Protein AF-A0AAZ3SHN3-F1 (afdb_monomer)

pLDDT: mean 92.46, std 7.85, range [56.31, 98.62]

Solvent-accessible surface area (backbone atoms only — not comparable to full-atom values): 14688 Å² total; per-residue (Å²): 116,70,65,64,53,53,53,51,52,53,50,51,51,52,51,55,51,51,53,52,51,52,53,49,50,58,51,50,53,51,50,51,52,52,52,51,51,52,50,51,56,51,50,55,51,50,56,49,52,53,51,52,50,54,54,50,52,52,52,49,59,50,48,57,73,76,41,62,52,43,85,72,51,75,62,87,46,35,40,36,34,25,27,78,90,60,32,33,35,42,39,42,30,39,52,80,70,96,61,89,83,55,94,84,61,80,42,48,34,70,40,67,48,76,46,82,52,73,61,76,87,82,45,54,45,44,58,49,27,32,51,45,28,48,50,52,49,55,68,70,52,89,53,57,29,76,80,38,44,33,58,85,35,47,70,56,52,53,48,59,53,32,55,50,51,51,39,37,49,52,52,27,50,50,50,51,49,42,62,74,49,18,50,85,76,48,33,33,72,47,67,50,46,56,67,46,29,44,37,42,31,39,48,25,81,86,49,50,28,27,36,36,42,28,33,46,60,58,60,53,45,45,66,48,80,72,45,79,74,45,67,47,69,78,40,65,84,75,51,62,65,60,52,50,53,49,50,69,70,51,75,62,32,93,62,36,69,62,51,38,51,49,51,48,24,66,73,67,39,99

Foldseek 3Di:
DVVVVVVVVVVVVVVVVVVVVVVVVVVVVVVVVVVVVVVVVVVVVVVVVVVVVVVVVVVLVVVVVVAQKDWDDDDQFWTWIAGPVNQKIKIWGWDHDPDDDDPPDKTFTPDIDMDGRDDPVPDDQLVQLLVLQLVQVVVVDPCVCVVVTIPVCVVVVRVVSRVLSVQSVLSSVLQVCCQVCVCPPQQWPHWGHDRQKIKTWGDAPVLQWTKIWIWGDHSPPLQDQIDTPDIGTDTDDDDPVVLVVLSVPQHRDRCSVVSSSNSCSVPRHD

Nearest PDB structures (foldseek):
  4nf9-assembly2_B  TM=9.215E-01  e=7.043E-21  Homo sapiens
  8ppr-assembly1_K  TM=8.200E-01  e=1.944E-21  Homo sapiens
  8q5h-assembly1_K  TM=8.763E-01  e=7.819E-20  Homo sapiens
  4nfa-assembly1_A  TM=7.940E-01  e=1.508E-17  Homo sapiens
  7ywx-assembly1_P  TM=4.511E-01  e=5.505E-03  Homo sapiens

Organism: Oncorhynchus tshawytscha (NCBI:txid74940)

Structure (mmCIF, N/CA/C/O backbone):
data_AF-A0AAZ3SHN3-F1
#
_entry.id   AF-A0AAZ3SHN3-F1
#
loop_
_atom_site.group_PDB
_atom_site.id
_atom_site.type_symbol
_atom_site.label_atom_id
_atom_site.label_alt_id
_atom_site.label_comp_id
_atom_site.label_asym_id
_atom_site.label_entity_id
_atom_site.label_seq_id
_atom_site.pdbx_PDB_ins_code
_atom_site.Cartn_x
_atom_site.Cartn_y
_atom_site.Cartn_z
_atom_site.occupancy
_atom_site.B_iso_or_equiv
_atom_site.auth_seq_id
_atom_site.auth_comp_id
_atom_site.auth_asym_id
_atom_site.auth_atom_id
_atom_site.pdbx_PDB_model_num
ATOM 1 N N . MET A 1 1 ? 39.096 -39.100 -92.822 1.00 56.44 1 MET A N 1
ATOM 2 C CA . MET A 1 1 ? 39.852 -38.047 -92.104 1.00 56.44 1 MET A CA 1
ATOM 3 C C . MET A 1 1 ? 38.934 -36.979 -91.497 1.00 56.44 1 MET A C 1
ATOM 5 O O . MET A 1 1 ? 39.195 -36.570 -90.380 1.00 56.44 1 MET A O 1
ATOM 9 N N . VAL A 1 2 ? 37.833 -36.589 -92.159 1.00 56.91 2 VAL A N 1
ATOM 10 C CA . VAL A 1 2 ? 36.893 -35.552 -91.670 1.00 56.91 2 VAL A CA 1
ATOM 11 C C . VAL A 1 2 ? 36.073 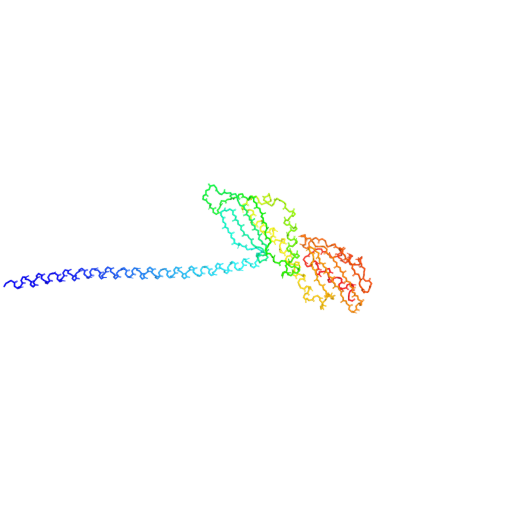-35.969 -90.428 1.00 56.91 2 VAL A C 1
ATOM 13 O O . VAL A 1 2 ? 35.942 -35.163 -89.516 1.00 56.91 2 VAL A O 1
ATOM 16 N N . CYS A 1 3 ? 35.604 -37.225 -90.322 1.00 56.50 3 CYS A N 1
ATOM 17 C CA . CYS A 1 3 ? 34.899 -37.712 -89.115 1.00 56.50 3 CYS A CA 1
ATOM 18 C C . CYS A 1 3 ? 35.758 -37.643 -87.844 1.00 56.50 3 CYS A C 1
ATOM 20 O O . CYS A 1 3 ? 35.315 -37.108 -86.840 1.00 56.50 3 CYS A O 1
ATOM 22 N N . LEU A 1 4 ? 37.015 -38.093 -87.913 1.00 56.31 4 LEU A N 1
ATOM 23 C CA . LEU A 1 4 ? 37.914 -38.147 -86.751 1.00 56.31 4 LEU A CA 1
ATOM 24 C C . LEU A 1 4 ? 38.209 -36.760 -86.153 1.00 56.31 4 LEU A C 1
ATOM 26 O O . LEU A 1 4 ? 38.365 -36.631 -84.943 1.00 56.31 4 LEU A O 1
ATOM 30 N N . VAL A 1 5 ? 38.265 -35.718 -86.989 1.00 65.75 5 VAL A N 1
ATOM 31 C CA . VAL A 1 5 ? 38.478 -34.332 -86.539 1.00 65.75 5 VAL A CA 1
ATOM 32 C C . VAL A 1 5 ? 37.221 -33.776 -85.864 1.00 65.75 5 VAL A C 1
ATOM 34 O O . VAL A 1 5 ? 37.324 -33.084 -84.853 1.00 65.75 5 VAL A O 1
ATOM 37 N N . PHE A 1 6 ? 36.037 -34.104 -86.388 1.00 70.44 6 PHE A N 1
ATOM 38 C CA . PHE A 1 6 ? 34.762 -33.706 -85.793 1.00 70.44 6 PHE A CA 1
ATOM 39 C C . PHE A 1 6 ? 34.529 -34.400 -84.443 1.00 70.44 6 PHE A C 1
ATOM 41 O O . PHE A 1 6 ? 34.186 -33.738 -83.465 1.00 70.44 6 PHE A O 1
ATOM 48 N N . ASP A 1 7 ? 34.822 -35.698 -84.357 1.00 71.44 7 ASP A N 1
ATOM 49 C CA . ASP A 1 7 ? 34.728 -36.478 -83.119 1.00 71.44 7 ASP A CA 1
ATOM 50 C C . ASP A 1 7 ? 35.698 -35.961 -82.045 1.00 71.44 7 ASP A C 1
ATOM 52 O O . ASP A 1 7 ? 35.331 -35.839 -80.878 1.00 71.44 7 ASP A O 1
ATOM 56 N N . MET A 1 8 ? 36.917 -35.568 -82.431 1.00 73.38 8 MET A N 1
ATOM 57 C CA . MET A 1 8 ? 37.907 -34.983 -81.520 1.00 73.38 8 MET A CA 1
ATOM 58 C C . MET A 1 8 ? 37.502 -33.583 -81.018 1.00 73.38 8 MET A C 1
ATOM 60 O O . MET A 1 8 ? 37.710 -33.260 -79.847 1.00 73.38 8 MET A O 1
ATOM 64 N N . LEU A 1 9 ? 36.895 -32.749 -81.870 1.00 76.06 9 LEU A N 1
ATOM 65 C CA . LEU A 1 9 ? 36.352 -31.441 -81.476 1.00 76.06 9 LEU A CA 1
ATOM 66 C C . LEU A 1 9 ? 35.155 -31.586 -80.527 1.00 76.06 9 LEU A C 1
ATOM 68 O O . LEU A 1 9 ? 35.079 -30.876 -79.523 1.00 76.06 9 LEU A O 1
ATOM 72 N N . MET A 1 10 ? 34.259 -32.535 -80.806 1.00 76.75 10 MET A N 1
ATOM 73 C CA . MET A 1 10 ? 33.124 -32.861 -79.940 1.00 76.75 10 MET A CA 1
ATOM 74 C C . MET A 1 10 ? 33.584 -33.416 -78.590 1.00 76.75 10 MET A C 1
ATOM 76 O O . MET A 1 10 ? 33.074 -32.995 -77.552 1.00 76.75 10 MET A O 1
ATOM 80 N N . LEU A 1 11 ? 34.595 -34.287 -78.580 1.00 78.50 11 LEU A N 1
ATOM 81 C CA . LEU A 1 11 ? 35.187 -34.812 -77.352 1.00 78.50 11 LEU A CA 1
ATOM 82 C C . LEU A 1 11 ? 35.797 -33.688 -76.498 1.00 78.50 11 LEU A C 1
ATOM 84 O O . LEU A 1 11 ? 35.530 -33.615 -75.301 1.00 78.50 11 LEU A O 1
ATOM 88 N N . ASN A 1 12 ? 36.538 -32.758 -77.108 1.00 80.62 12 ASN A N 1
ATOM 89 C CA . ASN A 1 12 ? 37.105 -31.600 -76.407 1.00 80.62 12 ASN A CA 1
ATOM 90 C C . ASN A 1 12 ? 36.030 -30.644 -75.860 1.00 80.62 12 ASN A C 1
ATOM 92 O O . ASN A 1 12 ? 36.176 -30.117 -74.755 1.00 80.62 12 ASN A O 1
ATOM 96 N N . TYR A 1 13 ? 34.933 -30.436 -76.595 1.00 83.00 13 TYR A N 1
ATOM 97 C CA . TYR A 1 13 ? 33.801 -29.632 -76.128 1.00 83.00 13 TYR A CA 1
ATOM 98 C C . TYR A 1 13 ? 33.124 -30.261 -74.902 1.00 83.00 13 TYR A C 1
ATOM 100 O O . TYR A 1 13 ? 32.871 -29.575 -73.908 1.00 83.00 13 TYR A O 1
ATOM 108 N N . VAL A 1 14 ? 32.893 -31.578 -74.940 1.00 82.81 14 VAL A N 1
ATOM 109 C CA . VAL A 1 14 ? 32.316 -32.338 -73.822 1.00 82.81 14 VAL A CA 1
ATOM 110 C C . VAL A 1 14 ? 33.247 -32.327 -72.605 1.00 82.81 14 VAL A C 1
ATOM 112 O O . VAL A 1 14 ? 32.781 -32.069 -71.496 1.00 82.81 14 VAL A O 1
ATOM 115 N N . LEU A 1 15 ? 34.557 -32.518 -72.795 1.00 85.62 15 LEU A N 1
ATOM 116 C CA . LEU A 1 15 ? 35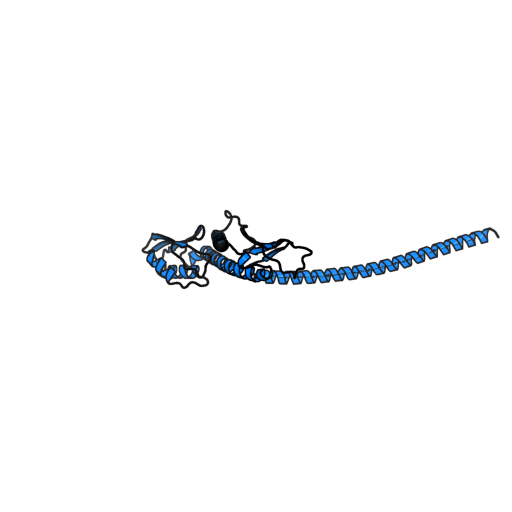.555 -32.447 -71.719 1.00 85.62 15 LEU A CA 1
ATOM 117 C C . LEU A 1 15 ? 35.597 -31.056 -71.064 1.00 85.62 15 LEU A C 1
ATOM 119 O O . LEU A 1 15 ? 35.563 -30.948 -69.839 1.00 85.62 15 LEU A O 1
ATOM 123 N N . SER A 1 16 ? 35.574 -29.983 -71.862 1.00 86.56 16 SER A N 1
ATOM 124 C CA . SER A 1 16 ? 35.514 -28.607 -71.348 1.00 86.56 16 SER A CA 1
ATOM 125 C C . SER A 1 16 ? 34.217 -28.322 -70.578 1.00 86.56 16 SER A C 1
ATOM 127 O O . SER A 1 16 ? 34.232 -27.653 -69.541 1.00 86.56 16 SER A O 1
ATOM 129 N N . GLY A 1 17 ? 33.082 -28.842 -71.059 1.00 86.62 17 GLY A N 1
ATOM 130 C CA . GLY A 1 17 ? 31.800 -28.771 -70.358 1.00 86.62 17 GLY A CA 1
ATOM 131 C C . GLY A 1 17 ? 31.836 -29.494 -69.010 1.00 86.62 17 GLY A C 1
ATOM 132 O O . GLY A 1 17 ? 31.422 -28.927 -67.996 1.00 86.62 17 GLY A O 1
ATOM 133 N N . LEU A 1 18 ? 32.407 -30.702 -68.978 1.00 89.88 18 LEU A N 1
ATOM 134 C CA . LEU A 1 18 ? 32.559 -31.512 -67.770 1.00 89.88 18 LEU A CA 1
ATOM 135 C C . LEU A 1 18 ? 33.448 -30.821 -66.724 1.00 89.88 18 LEU A C 1
ATOM 137 O O . LEU A 1 18 ? 33.098 -30.780 -65.546 1.00 89.88 18 LEU A O 1
ATOM 141 N N . GLU A 1 19 ? 34.554 -30.198 -67.140 1.00 91.12 19 GLU A N 1
ATOM 142 C CA . GLU A 1 19 ? 35.415 -29.425 -66.238 1.00 91.12 19 GLU A CA 1
ATOM 143 C C . GLU A 1 19 ? 34.694 -28.233 -65.594 1.00 91.12 19 GLU A C 1
ATOM 145 O O . GLU A 1 19 ? 34.885 -27.956 -64.405 1.00 91.12 19 GLU A O 1
ATOM 150 N N . LYS A 1 20 ? 33.859 -27.513 -66.355 1.00 92.00 20 LYS A N 1
ATOM 151 C CA . LYS A 1 20 ? 33.072 -26.386 -65.826 1.00 92.00 20 LYS A CA 1
ATOM 152 C C . LYS A 1 20 ? 32.050 -26.859 -64.795 1.00 92.00 20 LYS A C 1
ATOM 154 O O . LYS A 1 20 ? 31.928 -26.234 -63.741 1.00 92.00 20 LYS A O 1
ATOM 159 N N . VAL A 1 21 ? 31.362 -27.966 -65.076 1.00 92.25 21 VAL A N 1
ATOM 160 C CA . VAL A 1 21 ? 30.401 -28.582 -64.149 1.00 92.25 21 VAL A CA 1
ATOM 161 C C . VAL A 1 21 ? 31.106 -29.044 -62.873 1.00 92.25 21 VAL A C 1
ATOM 163 O O . VAL A 1 21 ? 30.667 -28.685 -61.784 1.00 92.25 21 VAL A O 1
ATOM 166 N N . ASN A 1 22 ? 32.253 -29.719 -62.979 1.00 93.25 22 ASN A N 1
ATOM 167 C CA . ASN A 1 22 ? 33.033 -30.156 -61.816 1.00 93.25 22 ASN A CA 1
ATOM 168 C C . ASN A 1 22 ? 33.487 -28.981 -60.935 1.00 93.25 22 ASN A C 1
ATOM 170 O O . ASN A 1 22 ? 33.384 -29.041 -59.709 1.00 93.25 22 ASN A O 1
ATOM 174 N N . LYS A 1 23 ? 33.937 -27.872 -61.540 1.00 93.75 23 LYS A N 1
ATOM 175 C CA . LYS A 1 23 ? 34.285 -26.646 -60.797 1.00 93.75 23 LYS A CA 1
ATOM 176 C C . LYS A 1 23 ? 33.070 -26.036 -60.091 1.00 93.75 23 LYS A C 1
ATOM 178 O O . LYS A 1 23 ? 33.204 -25.560 -58.963 1.00 93.75 23 LYS A O 1
ATOM 183 N N . ALA A 1 24 ? 31.901 -26.045 -60.733 1.00 93.81 24 ALA A N 1
ATOM 184 C CA . ALA A 1 24 ? 30.662 -25.541 -60.145 1.00 93.81 24 ALA A CA 1
ATOM 185 C C . ALA A 1 24 ? 30.186 -26.411 -58.968 1.00 93.81 24 ALA A C 1
ATOM 187 O O . ALA A 1 24 ? 29.824 -25.861 -57.928 1.00 93.81 24 ALA A O 1
ATOM 188 N N . ILE A 1 25 ? 30.269 -27.741 -59.095 1.00 94.25 25 ILE A N 1
ATOM 189 C CA . ILE A 1 25 ? 29.957 -28.696 -58.020 1.00 94.25 25 ILE A CA 1
ATOM 190 C C . ILE A 1 25 ? 30.875 -28.455 -56.822 1.00 94.25 25 ILE A C 1
ATOM 192 O O . ILE A 1 25 ? 30.383 -28.167 -55.735 1.00 94.25 25 ILE A O 1
ATOM 196 N N . ALA A 1 26 ? 32.196 -28.432 -57.028 1.00 94.00 26 ALA A N 1
ATOM 197 C CA . ALA A 1 26 ? 33.153 -28.198 -55.946 1.00 94.00 26 ALA A CA 1
ATOM 198 C C . ALA A 1 26 ? 32.941 -26.838 -55.250 1.00 94.00 26 ALA A C 1
ATOM 200 O O . ALA A 1 26 ? 33.137 -26.704 -54.042 1.00 94.00 26 ALA A O 1
ATOM 201 N N . LYS A 1 27 ? 32.529 -25.801 -55.996 1.00 95.25 27 LYS A N 1
ATOM 202 C CA . LYS A 1 27 ? 32.168 -24.498 -55.418 1.00 95.25 27 LYS A CA 1
ATOM 203 C C . LYS A 1 27 ? 30.890 -24.587 -54.578 1.00 95.25 27 LYS A C 1
ATOM 205 O O . LYS A 1 27 ? 30.865 -24.044 -53.476 1.00 95.25 27 LYS A O 1
ATOM 210 N N . SER A 1 28 ? 29.859 -25.266 -55.079 1.00 95.12 28 SER A N 1
ATOM 211 C CA . SER A 1 28 ? 28.589 -25.455 -54.370 1.00 95.12 28 SER A CA 1
ATOM 212 C C . SER A 1 28 ? 28.769 -26.272 -53.088 1.00 95.12 28 SER A C 1
ATOM 214 O O . SER A 1 28 ? 28.256 -25.887 -52.041 1.00 95.12 28 SER A O 1
ATOM 216 N N . GLU A 1 29 ? 29.576 -27.334 -53.125 1.00 94.94 29 GLU A N 1
ATOM 217 C CA . GLU A 1 29 ? 29.906 -28.147 -51.951 1.00 94.94 29 GLU A CA 1
ATOM 218 C C . GLU A 1 29 ? 30.612 -27.329 -50.867 1.00 94.94 29 GLU A C 1
ATOM 220 O O . GLU A 1 29 ? 30.235 -27.406 -49.697 1.00 94.94 29 GLU A O 1
ATOM 225 N N . ARG A 1 30 ? 31.579 -26.479 -51.245 1.00 95.19 30 ARG A N 1
ATOM 226 C CA . ARG A 1 30 ? 32.237 -25.558 -50.301 1.00 95.19 30 ARG A CA 1
ATOM 227 C C . ARG A 1 30 ? 31.243 -24.593 -49.660 1.00 95.19 30 ARG A C 1
ATOM 229 O O . ARG A 1 30 ? 31.240 -24.464 -48.439 1.00 95.19 30 ARG A O 1
ATOM 236 N N . GLN A 1 31 ? 30.376 -23.970 -50.461 1.00 95.94 31 GLN A N 1
ATOM 237 C CA . GLN A 1 31 ? 29.338 -23.064 -49.955 1.00 95.94 31 GLN A CA 1
ATOM 238 C C . GLN A 1 31 ? 28.363 -23.786 -49.019 1.00 95.94 31 GLN A C 1
ATOM 240 O O . GLN A 1 31 ? 27.993 -23.255 -47.977 1.00 95.94 31 GLN A O 1
ATOM 245 N N . MET A 1 32 ? 27.973 -25.019 -49.347 1.00 95.19 32 MET A N 1
ATOM 246 C CA . MET A 1 32 ? 27.099 -25.824 -48.500 1.00 95.19 32 MET A CA 1
ATOM 247 C C . MET A 1 32 ? 27.765 -26.174 -47.162 1.00 95.19 32 MET A C 1
ATOM 249 O O . MET A 1 32 ? 27.101 -26.130 -46.126 1.00 95.19 32 MET A O 1
ATOM 253 N N . CYS A 1 33 ? 29.057 -26.510 -47.158 1.00 94.12 33 CYS A N 1
ATOM 254 C CA . CYS A 1 33 ? 29.812 -26.751 -45.927 1.00 94.12 33 CYS A CA 1
ATOM 255 C C . CYS A 1 33 ? 29.913 -25.489 -45.061 1.00 94.12 33 CYS A C 1
ATOM 257 O O . CYS A 1 33 ? 29.676 -25.559 -43.855 1.00 94.12 33 CYS A O 1
ATOM 259 N N . GLU A 1 34 ? 30.193 -24.336 -45.668 1.00 95.88 34 GLU A N 1
ATOM 260 C CA . GLU A 1 34 ? 30.245 -23.050 -44.968 1.00 95.88 34 GLU A CA 1
ATOM 261 C C . GLU A 1 34 ? 28.886 -22.682 -44.355 1.00 95.88 34 GLU A C 1
ATOM 263 O O . GLU A 1 34 ? 28.808 -22.364 -43.169 1.00 95.88 34 GLU A O 1
ATOM 268 N N . LEU A 1 35 ? 27.797 -22.824 -45.117 1.00 95.94 35 LEU A N 1
ATOM 269 C CA . LEU A 1 35 ? 26.437 -22.586 -44.625 1.00 95.94 35 LEU A CA 1
ATOM 270 C C . LEU A 1 35 ? 26.050 -23.542 -43.492 1.00 95.94 35 LEU A C 1
ATOM 272 O O . LEU A 1 35 ? 25.406 -23.126 -42.529 1.00 95.94 35 LEU A O 1
ATOM 276 N N . LYS A 1 36 ? 26.447 -24.819 -43.567 1.00 95.94 36 LYS A N 1
ATOM 277 C CA . LYS A 1 36 ? 26.229 -25.783 -42.476 1.00 95.94 36 LYS A CA 1
ATOM 278 C C . LYS A 1 36 ? 26.954 -25.354 -41.202 1.00 95.94 36 LYS A C 1
ATOM 280 O O . LYS A 1 36 ? 26.348 -25.395 -40.134 1.00 95.94 36 LYS A O 1
ATOM 285 N N . LEU A 1 37 ? 28.205 -24.908 -41.313 1.00 95.31 37 LEU A N 1
ATOM 286 C CA . LEU A 1 37 ? 28.977 -24.422 -40.170 1.00 95.31 37 LEU A CA 1
ATOM 287 C C . LEU A 1 37 ? 28.361 -23.149 -39.573 1.00 95.31 37 LEU A C 1
ATOM 289 O O . LEU A 1 37 ? 28.179 -23.067 -38.360 1.00 95.31 37 LEU A O 1
ATOM 293 N N . GLN A 1 38 ? 27.974 -22.187 -40.417 1.00 95.69 38 GLN A N 1
ATOM 294 C CA . GLN A 1 38 ? 27.274 -20.976 -39.979 1.00 95.69 38 GLN A CA 1
ATOM 295 C C . GLN A 1 38 ? 25.971 -21.317 -39.252 1.00 95.69 38 GLN A C 1
ATOM 297 O O . GLN A 1 38 ? 25.722 -20.785 -38.174 1.00 95.69 38 GLN A O 1
ATOM 302 N N . LYS A 1 39 ? 25.173 -22.252 -39.785 1.00 95.88 39 LYS A N 1
ATOM 303 C CA . LYS A 1 39 ? 23.929 -22.705 -39.152 1.00 95.88 39 LYS A CA 1
ATOM 304 C C . LYS A 1 39 ? 24.173 -23.289 -37.762 1.00 95.88 39 LYS A C 1
ATOM 306 O O . LYS A 1 39 ? 23.451 -22.924 -36.841 1.00 95.88 39 LYS A O 1
ATOM 311 N N . ILE A 1 40 ? 25.165 -24.169 -37.606 1.00 96.00 40 ILE A N 1
ATOM 312 C CA . ILE A 1 40 ? 25.511 -24.764 -36.303 1.00 96.00 40 ILE A CA 1
ATOM 313 C C . ILE A 1 40 ? 25.907 -23.661 -35.313 1.00 96.00 40 ILE A C 1
ATOM 315 O O . ILE A 1 40 ? 25.311 -23.561 -34.245 1.00 96.00 40 ILE A O 1
ATOM 319 N N . ASN A 1 41 ? 26.801 -22.754 -35.714 1.00 95.44 41 ASN A N 1
ATOM 320 C CA . ASN A 1 41 ? 27.223 -21.632 -34.870 1.00 95.44 41 ASN A CA 1
ATOM 321 C C . ASN A 1 41 ? 26.052 -20.716 -34.473 1.00 95.44 41 ASN A C 1
ATOM 323 O O . ASN A 1 41 ? 25.993 -20.223 -33.344 1.00 95.44 41 ASN A O 1
ATOM 327 N N . SER A 1 42 ? 25.117 -20.462 -35.393 1.00 95.56 42 SER A N 1
ATOM 328 C CA . SER A 1 42 ? 23.910 -19.683 -35.111 1.00 95.56 42 SER A CA 1
ATOM 329 C C . SER A 1 42 ? 22.984 -20.395 -34.126 1.00 95.56 42 SER A C 1
ATOM 331 O O . SER A 1 42 ? 22.465 -19.733 -33.230 1.00 95.56 42 SER A O 1
ATOM 333 N N . VAL A 1 43 ? 22.799 -21.713 -34.253 1.00 96.62 43 VAL A N 1
ATOM 334 C CA . VAL A 1 43 ? 22.000 -22.517 -33.311 1.00 96.62 43 VAL A CA 1
ATOM 335 C C . VAL A 1 43 ? 22.617 -22.471 -31.915 1.00 96.62 43 VAL A C 1
ATOM 337 O O . VAL A 1 43 ? 21.926 -22.101 -30.969 1.00 96.62 43 VAL A O 1
ATOM 340 N N . ASP A 1 44 ? 23.925 -22.701 -31.793 1.00 96.38 44 ASP A N 1
ATOM 341 C CA . ASP A 1 44 ? 24.627 -22.634 -30.505 1.00 96.38 44 ASP A CA 1
ATOM 342 C C . ASP A 1 44 ? 24.520 -21.241 -29.867 1.00 96.38 44 ASP A C 1
ATOM 344 O O . ASP A 1 44 ? 24.357 -21.100 -28.651 1.00 96.38 44 ASP A O 1
ATOM 348 N N . LYS A 1 45 ? 24.583 -20.182 -30.687 1.00 96.88 45 LYS A N 1
ATOM 349 C CA . LYS A 1 45 ? 24.392 -18.804 -30.221 1.00 96.88 45 LYS A CA 1
ATOM 350 C C . LYS A 1 45 ? 22.971 -18.579 -29.700 1.00 96.88 45 LYS A C 1
ATOM 352 O O . LYS A 1 45 ? 22.824 -17.957 -28.652 1.00 96.88 45 LYS A O 1
ATOM 357 N N . VAL A 1 46 ? 21.951 -19.067 -30.405 1.00 97.00 46 VAL A N 1
ATOM 358 C CA . VAL A 1 46 ? 20.545 -18.954 -29.982 1.00 97.00 46 VAL A CA 1
ATOM 359 C C . VAL A 1 46 ? 20.306 -19.720 -28.684 1.00 97.00 46 VAL A C 1
ATOM 361 O O . VAL A 1 46 ? 19.708 -19.169 -27.763 1.00 97.00 46 VAL A O 1
ATOM 364 N N . ASP A 1 47 ? 20.818 -20.944 -28.567 1.00 97.06 47 ASP A N 1
ATOM 365 C CA . ASP A 1 47 ? 20.662 -21.757 -27.358 1.00 97.06 47 ASP A CA 1
ATOM 366 C C . ASP A 1 47 ? 21.336 -21.117 -26.145 1.00 97.06 47 ASP A C 1
ATOM 368 O O . ASP A 1 47 ? 20.782 -21.125 -25.041 1.00 97.06 47 ASP A O 1
ATOM 372 N N . ARG A 1 48 ? 22.515 -20.519 -26.339 1.00 97.12 48 ARG A N 1
ATOM 373 C CA . ARG A 1 48 ? 23.210 -19.783 -25.282 1.00 97.12 48 ARG A CA 1
ATOM 374 C C . ARG A 1 48 ? 22.430 -18.539 -24.852 1.00 97.12 48 ARG A C 1
ATOM 376 O O . ARG A 1 48 ? 22.176 -18.386 -23.662 1.00 97.12 48 ARG A O 1
ATOM 383 N N . LEU A 1 49 ? 21.974 -17.719 -25.804 1.00 97.56 49 LEU A N 1
ATOM 384 C CA . LEU A 1 49 ? 21.156 -16.534 -25.511 1.00 97.56 49 LEU A CA 1
ATOM 385 C C . LEU A 1 49 ? 19.859 -16.907 -24.787 1.00 97.56 49 LEU A C 1
ATOM 387 O O . LEU A 1 49 ? 19.488 -16.256 -23.821 1.00 97.56 49 LEU A O 1
ATOM 391 N N . ARG A 1 50 ? 19.200 -17.998 -25.190 1.00 96.94 50 ARG A N 1
ATOM 392 C CA . ARG A 1 50 ? 17.980 -18.478 -24.531 1.00 96.94 50 ARG A CA 1
ATOM 393 C C . ARG A 1 50 ? 18.219 -18.853 -23.068 1.00 96.94 50 ARG A C 1
ATOM 395 O O . ARG A 1 50 ? 17.376 -18.563 -22.222 1.00 96.94 50 ARG A O 1
ATOM 402 N N . LYS A 1 51 ? 19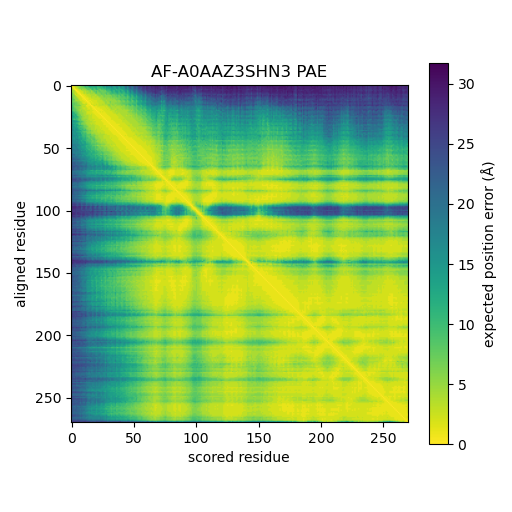.350 -19.498 -22.764 1.00 97.00 51 LYS A N 1
ATOM 403 C CA . LYS A 1 51 ? 19.737 -19.814 -21.379 1.00 97.00 51 LYS A CA 1
ATOM 404 C C . LYS A 1 51 ? 20.008 -18.542 -20.578 1.00 97.00 51 LYS A C 1
ATOM 406 O O . LYS A 1 51 ? 19.525 -18.434 -19.459 1.00 97.00 51 LYS A O 1
ATOM 411 N N . GLU A 1 52 ? 20.725 -17.581 -21.157 1.00 96.94 52 GLU A N 1
ATOM 412 C CA . GLU A 1 52 ? 20.994 -16.286 -20.520 1.00 96.94 52 GLU A CA 1
ATOM 413 C C . GLU A 1 52 ? 19.698 -15.513 -20.230 1.00 96.94 52 GLU A C 1
ATOM 415 O O . GLU A 1 52 ? 19.517 -15.033 -19.114 1.00 96.94 52 GLU A O 1
ATOM 420 N N . THR A 1 53 ? 18.757 -15.461 -21.180 1.00 96.88 53 THR A N 1
ATOM 421 C CA . THR A 1 53 ? 17.436 -14.845 -20.977 1.00 96.88 53 THR A CA 1
ATOM 422 C C . THR A 1 53 ? 16.686 -15.495 -19.818 1.00 96.88 53 THR A C 1
ATOM 424 O O . THR A 1 53 ? 16.198 -14.784 -18.945 1.00 96.88 53 THR A O 1
ATOM 427 N N . LEU A 1 54 ? 16.655 -16.830 -19.751 1.00 96.44 54 LEU A N 1
ATOM 428 C CA . LEU A 1 54 ? 15.979 -17.545 -18.666 1.00 96.44 54 LEU A CA 1
ATOM 429 C C . LEU A 1 54 ? 16.605 -17.245 -17.292 1.00 96.44 54 LEU A C 1
ATOM 431 O O . LEU A 1 54 ? 15.893 -17.112 -16.298 1.00 96.44 54 LEU A O 1
ATOM 435 N N . GLU A 1 55 ? 17.933 -17.148 -17.211 1.00 96.38 55 GLU A N 1
ATOM 436 C CA . GLU A 1 55 ? 18.611 -16.778 -15.964 1.00 96.38 55 GLU A CA 1
ATOM 437 C C . GLU A 1 55 ? 18.321 -15.324 -15.566 1.00 96.38 55 GLU A C 1
ATOM 439 O O . GLU A 1 55 ? 18.062 -15.043 -14.395 1.00 96.38 55 GLU A O 1
ATOM 444 N N . LEU A 1 56 ? 18.287 -14.395 -16.524 1.00 95.56 56 LEU A N 1
ATOM 445 C CA . LEU A 1 56 ? 17.910 -13.002 -16.265 1.00 95.56 56 LEU A CA 1
ATOM 446 C C . LEU A 1 56 ? 16.453 -12.875 -15.798 1.00 95.56 56 LEU A C 1
ATOM 448 O O . LEU A 1 56 ? 16.189 -12.156 -14.836 1.00 95.56 56 LEU A O 1
ATOM 452 N N . GLU A 1 57 ? 15.522 -13.614 -16.400 1.00 93.62 57 GLU A N 1
ATOM 453 C CA . GLU A 1 57 ? 14.118 -13.662 -15.970 1.00 93.62 57 GLU A CA 1
ATOM 454 C C . GLU A 1 57 ? 13.979 -14.142 -14.519 1.00 93.62 57 GLU A C 1
ATOM 456 O O . GLU A 1 57 ? 13.205 -13.571 -13.748 1.00 93.62 57 GLU A O 1
ATOM 461 N N . LYS A 1 58 ? 14.765 -15.146 -14.103 1.00 93.75 58 LYS A N 1
ATOM 462 C CA . LYS A 1 58 ? 14.795 -15.601 -12.702 1.00 93.75 58 LYS A CA 1
ATOM 463 C C . LYS A 1 58 ? 15.294 -14.510 -11.757 1.00 93.75 58 LYS A C 1
ATOM 465 O O . LYS A 1 58 ? 14.708 -14.327 -10.689 1.00 93.75 58 LYS A O 1
ATOM 470 N N . HIS A 1 59 ? 16.348 -13.785 -12.133 1.00 91.94 59 HIS A N 1
ATOM 471 C CA . HIS A 1 59 ? 16.859 -12.673 -11.330 1.00 91.94 59 HIS A CA 1
ATOM 472 C C . HIS A 1 59 ? 15.838 -11.533 -11.219 1.00 91.94 59 HIS A C 1
ATOM 474 O O . HIS A 1 59 ? 15.618 -11.028 -10.121 1.00 91.94 59 HIS A O 1
ATOM 480 N N . ILE A 1 60 ? 15.155 -11.175 -12.311 1.00 88.88 60 ILE A N 1
ATOM 481 C CA . ILE A 1 60 ? 14.074 -10.176 -12.296 1.00 88.88 60 ILE A CA 1
ATOM 482 C C . ILE A 1 60 ? 12.939 -10.637 -11.378 1.00 88.88 60 ILE A C 1
ATOM 484 O O . ILE A 1 60 ? 12.522 -9.892 -10.497 1.00 88.88 60 ILE A O 1
ATOM 488 N N . ALA A 1 61 ? 12.498 -11.892 -11.501 1.00 88.00 61 ALA A N 1
ATOM 489 C CA . ALA A 1 61 ? 11.454 -12.446 -10.643 1.00 88.00 61 ALA A CA 1
ATOM 490 C C . ALA A 1 61 ? 11.850 -12.466 -9.156 1.00 88.00 61 ALA A C 1
ATOM 492 O O . ALA A 1 61 ? 10.985 -12.367 -8.286 1.00 88.00 61 ALA A O 1
ATOM 493 N N . MET A 1 62 ? 13.141 -12.605 -8.841 1.00 89.06 62 MET A N 1
ATOM 494 C CA . MET A 1 62 ? 13.651 -12.463 -7.477 1.00 89.06 62 MET A CA 1
ATOM 495 C C . MET A 1 62 ? 13.594 -11.004 -7.008 1.00 89.06 62 MET A C 1
ATOM 497 O O . MET A 1 62 ? 13.120 -10.751 -5.901 1.00 89.06 62 MET A O 1
ATOM 501 N N . LEU A 1 63 ? 14.047 -10.055 -7.833 1.00 86.06 63 LEU A N 1
ATOM 502 C CA . LEU A 1 63 ? 14.019 -8.622 -7.522 1.00 86.06 63 LEU A CA 1
ATOM 503 C C . LEU A 1 63 ? 12.585 -8.119 -7.302 1.00 86.06 63 LEU A C 1
ATOM 505 O O . LEU A 1 63 ? 12.318 -7.427 -6.323 1.00 86.06 63 LEU A O 1
ATOM 509 N N . ASP A 1 64 ? 11.645 -8.563 -8.131 1.00 84.88 64 ASP A N 1
ATOM 510 C CA . ASP A 1 64 ? 10.215 -8.262 -8.015 1.00 84.88 64 ASP A CA 1
ATOM 511 C C . ASP A 1 64 ? 9.587 -8.736 -6.695 1.00 84.88 64 ASP A C 1
ATOM 513 O O . ASP A 1 64 ? 8.537 -8.235 -6.299 1.00 84.88 64 ASP A O 1
ATOM 517 N N . ARG A 1 65 ? 10.188 -9.718 -6.012 1.00 82.25 65 ARG A N 1
ATOM 518 C CA . ARG A 1 65 ? 9.707 -10.198 -4.704 1.00 82.25 65 ARG A CA 1
ATOM 519 C C . ARG A 1 65 ? 10.210 -9.357 -3.538 1.00 82.25 65 ARG A C 1
ATOM 521 O O . ARG A 1 65 ? 9.614 -9.415 -2.466 1.00 82.25 65 ARG A O 1
ATOM 528 N N . VAL A 1 66 ? 11.325 -8.651 -3.714 1.00 82.44 66 VAL A N 1
ATOM 529 C CA . VAL A 1 66 ? 11.968 -7.866 -2.647 1.00 82.44 66 VAL A CA 1
ATOM 530 C C . VAL A 1 66 ? 11.724 -6.368 -2.797 1.00 82.44 66 VAL A C 1
ATOM 532 O O . VAL A 1 66 ? 11.813 -5.640 -1.811 1.00 82.44 66 VAL A O 1
ATOM 535 N N . ASN A 1 67 ? 11.386 -5.914 -4.005 1.00 87.38 67 ASN A N 1
ATOM 536 C CA . ASN A 1 67 ? 11.083 -4.522 -4.298 1.00 87.38 67 ASN A CA 1
ATOM 537 C C . ASN A 1 67 ? 9.573 -4.264 -4.264 1.00 87.38 67 ASN A C 1
ATOM 539 O O . ASN A 1 67 ? 8.775 -5.045 -4.770 1.00 87.38 67 ASN A O 1
ATOM 543 N N . GLU A 1 68 ? 9.185 -3.114 -3.710 1.00 92.38 68 GLU A N 1
ATOM 544 C CA . GLU A 1 68 ? 7.790 -2.637 -3.741 1.00 92.38 68 GLU A CA 1
ATOM 545 C C . GLU A 1 68 ? 7.400 -2.041 -5.105 1.00 92.38 68 GLU A C 1
ATOM 547 O O . GLU A 1 68 ? 6.220 -1.795 -5.361 1.00 92.38 68 GLU A O 1
ATOM 552 N N . TRP A 1 69 ? 8.387 -1.793 -5.970 1.00 94.81 69 TRP A N 1
ATOM 553 C CA . TRP A 1 69 ? 8.212 -1.209 -7.293 1.00 94.81 69 TRP A CA 1
ATOM 554 C C . TRP A 1 69 ? 8.740 -2.127 -8.391 1.00 94.81 69 TRP A C 1
ATOM 556 O O . TRP A 1 69 ? 9.672 -2.903 -8.178 1.00 94.81 69 TRP A O 1
ATOM 566 N N . LYS A 1 70 ? 8.174 -1.974 -9.588 1.00 93.56 70 LYS A N 1
ATOM 567 C CA . LYS A 1 70 ? 8.646 -2.613 -10.817 1.00 93.56 70 LYS A CA 1
ATOM 568 C C . LYS A 1 70 ? 8.923 -1.571 -11.881 1.00 93.56 70 LYS A C 1
ATOM 570 O O . LYS A 1 70 ? 8.253 -0.540 -11.947 1.00 93.56 70 LYS A O 1
ATOM 575 N N . PHE A 1 71 ? 9.928 -1.838 -12.699 1.00 92.44 71 PHE A N 1
ATOM 576 C CA . PHE A 1 71 ? 10.170 -1.054 -13.898 1.00 92.44 71 PHE A CA 1
ATOM 577 C C . PHE A 1 71 ? 9.086 -1.367 -14.934 1.00 92.44 71 PHE A C 1
ATOM 579 O O . PHE A 1 71 ? 8.813 -2.538 -15.185 1.00 92.44 71 PHE A O 1
ATOM 586 N N . VAL A 1 72 ? 8.488 -0.333 -15.528 1.00 93.94 72 VAL A N 1
ATOM 587 C CA . VAL A 1 72 ? 7.454 -0.494 -16.563 1.00 93.94 72 VAL A CA 1
ATOM 588 C C . VAL A 1 72 ? 8.040 -0.173 -17.929 1.00 93.94 72 VAL A C 1
ATOM 590 O O . VAL A 1 72 ? 8.084 -1.023 -18.813 1.00 93.94 72 VAL A O 1
ATOM 593 N N . GLN A 1 73 ? 8.514 1.060 -18.105 1.00 93.81 73 GLN A N 1
ATOM 594 C CA . GLN A 1 73 ? 9.058 1.526 -19.376 1.00 93.81 73 GLN A CA 1
ATOM 595 C C . GLN A 1 73 ? 9.980 2.726 -19.182 1.00 93.81 73 GLN A C 1
ATOM 597 O O . GLN A 1 73 ? 9.889 3.455 -18.193 1.00 93.81 73 GLN A O 1
ATOM 602 N N . LYS A 1 74 ? 10.840 2.953 -20.172 1.00 92.81 74 LYS A N 1
ATOM 603 C CA . LYS A 1 74 ? 11.707 4.124 -20.282 1.00 92.81 74 LYS A CA 1
ATOM 604 C C . LYS A 1 74 ? 11.740 4.576 -21.732 1.00 92.81 74 LYS A C 1
ATOM 606 O O . LYS A 1 74 ? 11.874 3.746 -22.627 1.00 92.81 74 LYS A O 1
ATOM 611 N N . ASP A 1 75 ? 11.660 5.880 -21.929 1.00 88.00 75 ASP A N 1
ATOM 612 C CA . ASP A 1 75 ? 11.970 6.552 -23.182 1.00 88.00 75 ASP A CA 1
ATOM 613 C C . ASP A 1 75 ? 12.972 7.699 -22.928 1.00 88.00 75 ASP A C 1
ATOM 615 O O . ASP A 1 75 ? 13.521 7.850 -21.826 1.00 88.00 75 ASP A O 1
ATOM 619 N N . ASP A 1 76 ? 13.263 8.487 -23.962 1.00 85.25 76 ASP A N 1
ATOM 620 C CA . ASP A 1 76 ? 14.229 9.583 -23.872 1.00 85.25 76 ASP A CA 1
ATOM 621 C C . ASP A 1 76 ? 13.792 10.684 -22.902 1.00 85.25 76 ASP A C 1
ATOM 623 O O . ASP A 1 76 ? 14.644 11.354 -22.323 1.00 85.25 76 ASP A O 1
ATOM 627 N N . MET A 1 77 ? 12.492 10.859 -22.684 1.00 90.06 77 MET A N 1
ATOM 628 C CA . MET A 1 77 ? 11.922 11.955 -21.906 1.00 90.06 77 MET A CA 1
ATOM 629 C C . MET A 1 77 ? 11.405 11.510 -20.543 1.00 90.06 77 MET A C 1
ATOM 631 O O . MET A 1 77 ? 11.257 12.351 -19.662 1.00 90.06 77 MET A O 1
ATOM 635 N N . LYS A 1 78 ? 11.132 10.221 -20.334 1.00 94.06 78 LYS A N 1
ATOM 636 C CA . LYS A 1 78 ? 10.568 9.738 -19.075 1.00 94.06 78 LYS A CA 1
ATOM 637 C C . LYS A 1 78 ? 10.911 8.297 -18.730 1.00 94.06 78 LYS A C 1
ATOM 639 O O . LYS A 1 78 ? 11.208 7.465 -19.585 1.00 94.06 78 LYS A O 1
ATOM 644 N N . THR A 1 79 ? 10.783 7.995 -17.444 1.00 96.06 79 THR A N 1
ATOM 645 C CA . THR A 1 79 ? 10.775 6.628 -16.919 1.00 96.06 79 THR A CA 1
ATOM 646 C C . THR A 1 79 ? 9.529 6.410 -16.075 1.00 96.06 79 THR A C 1
ATOM 648 O O . THR A 1 79 ? 9.153 7.277 -15.287 1.00 96.06 79 THR A O 1
ATOM 651 N N . VAL A 1 80 ? 8.910 5.239 -16.215 1.00 97.50 80 VAL A N 1
ATOM 652 C CA . VAL A 1 80 ? 7.711 4.846 -15.475 1.00 97.50 80 VAL A CA 1
ATOM 653 C C . VAL A 1 80 ? 8.009 3.630 -14.605 1.00 97.50 80 VAL A C 1
ATOM 655 O O . VAL A 1 80 ? 8.554 2.623 -15.070 1.00 97.50 80 VAL A O 1
ATOM 658 N N . TYR A 1 81 ? 7.605 3.727 -13.344 1.00 96.88 81 TYR A N 1
ATOM 659 C CA . TYR A 1 81 ? 7.661 2.660 -12.354 1.00 96.88 81 TYR A CA 1
ATOM 660 C C . TYR A 1 81 ? 6.256 2.371 -11.834 1.00 96.88 81 TYR A C 1
ATOM 662 O O . TYR A 1 81 ? 5.450 3.284 -11.678 1.00 96.88 81 TYR A O 1
ATOM 670 N N . SER A 1 82 ? 5.959 1.115 -11.529 1.00 96.12 82 SER A N 1
ATOM 671 C CA . SER A 1 82 ? 4.681 0.713 -10.943 1.00 96.12 82 SER A CA 1
ATOM 672 C C . SER A 1 82 ? 4.849 0.260 -9.503 1.00 96.12 82 SER A C 1
ATOM 674 O O . SER A 1 82 ? 5.786 -0.473 -9.201 1.00 96.12 82 SER A O 1
ATOM 676 N N . PHE A 1 83 ? 3.881 0.591 -8.660 1.00 96.38 83 PHE A N 1
ATOM 677 C CA . PHE A 1 83 ? 3.701 0.095 -7.301 1.00 96.38 83 PHE A CA 1
ATOM 678 C C . PHE A 1 83 ? 2.354 -0.635 -7.194 1.00 96.38 83 PHE A C 1
ATOM 680 O O . PHE A 1 83 ? 1.479 -0.460 -8.043 1.00 96.38 83 PHE A O 1
ATOM 687 N N . LEU A 1 84 ? 2.178 -1.434 -6.134 1.00 93.56 84 LEU A N 1
ATOM 688 C CA . LEU A 1 84 ? 0.904 -2.094 -5.799 1.00 93.56 84 LEU A CA 1
ATOM 689 C C . LEU A 1 84 ? 0.294 -2.919 -6.948 1.00 93.56 84 LEU A C 1
ATOM 691 O O . LEU A 1 84 ? -0.911 -2.889 -7.166 1.00 93.56 84 LEU A O 1
ATOM 695 N N . TYR A 1 85 ? 1.117 -3.691 -7.663 1.00 88.12 85 TYR A N 1
ATOM 696 C CA . TYR A 1 85 ? 0.664 -4.479 -8.819 1.00 88.12 85 TYR A CA 1
ATOM 697 C C . TYR A 1 85 ? 0.010 -3.602 -9.900 1.00 88.12 85 TYR A C 1
ATOM 699 O O . TYR A 1 85 ? -1.106 -3.866 -10.335 1.00 88.12 85 TYR A O 1
ATOM 707 N N . GLU A 1 86 ? 0.723 -2.547 -10.308 1.00 92.19 86 GLU A N 1
ATOM 708 C CA . GLU A 1 86 ? 0.342 -1.626 -11.394 1.00 92.19 86 GLU A CA 1
ATOM 709 C C . GLU A 1 86 ? -0.847 -0.708 -11.101 1.00 92.19 86 GLU A C 1
ATOM 711 O O . GLU A 1 86 ? -1.191 0.121 -11.940 1.00 92.19 86 GLU A O 1
ATOM 716 N N . SER A 1 87 ? -1.412 -0.741 -9.891 1.00 95.00 87 SER A N 1
ATOM 717 C CA . SER A 1 87 ? -2.500 0.168 -9.524 1.00 95.00 87 SER A CA 1
ATOM 718 C C . SER A 1 87 ? -2.036 1.591 -9.179 1.00 95.00 87 SER A C 1
ATOM 720 O O . SER A 1 87 ? -2.860 2.503 -9.055 1.00 95.00 87 SER A O 1
ATOM 722 N N . LEU A 1 88 ? -0.729 1.816 -9.010 1.00 96.25 88 LEU A N 1
ATOM 723 C CA . LEU A 1 88 ? -0.128 3.139 -8.839 1.00 96.25 88 LEU A CA 1
ATOM 724 C C . LEU A 1 88 ? 1.119 3.262 -9.718 1.00 96.25 88 LEU A C 1
ATOM 726 O O . LEU A 1 88 ? 2.085 2.528 -9.528 1.00 96.25 88 LEU A O 1
ATOM 730 N N . LEU A 1 89 ? 1.119 4.215 -10.644 1.00 97.19 89 LEU A N 1
ATOM 731 C CA . LEU A 1 89 ? 2.255 4.506 -11.515 1.00 97.19 89 LEU A CA 1
ATOM 732 C C . LEU A 1 89 ? 2.965 5.773 -11.043 1.00 97.19 89 LEU A C 1
ATOM 734 O O . LEU A 1 89 ? 2.313 6.769 -10.746 1.00 97.19 89 LEU A O 1
ATOM 738 N N . LEU A 1 90 ? 4.289 5.725 -11.000 1.00 97.19 90 LEU A N 1
ATOM 739 C CA . LEU A 1 90 ? 5.194 6.848 -10.790 1.00 97.19 90 LEU A CA 1
ATOM 740 C C . LEU A 1 90 ? 5.869 7.156 -12.127 1.00 97.19 90 LEU A C 1
ATOM 742 O O . LEU A 1 90 ? 6.592 6.313 -12.657 1.00 97.19 90 LEU A O 1
ATOM 746 N N . GLU A 1 91 ? 5.668 8.358 -12.649 1.00 96.62 91 GLU A N 1
ATOM 747 C CA . GLU A 1 91 ? 6.324 8.845 -13.860 1.00 96.62 91 GLU A CA 1
ATOM 748 C C . GLU A 1 91 ? 7.343 9.929 -13.493 1.00 96.62 91 GLU A C 1
ATOM 750 O O . GLU A 1 91 ? 7.010 10.928 -12.856 1.00 96.62 91 GLU A O 1
ATOM 755 N N . VAL A 1 92 ? 8.594 9.725 -13.905 1.00 96.69 92 VAL A N 1
ATOM 756 C CA . VAL A 1 92 ? 9.695 10.681 -13.750 1.00 96.69 92 VAL A CA 1
ATOM 757 C C . VAL A 1 92 ? 10.003 11.265 -15.120 1.00 96.69 92 VAL A C 1
ATOM 759 O O . VAL A 1 92 ? 10.417 10.525 -16.014 1.00 96.69 92 VAL A O 1
ATOM 762 N N . GLN A 1 93 ? 9.813 12.572 -15.283 1.00 95.31 93 GLN A N 1
ATOM 763 C CA . GLN A 1 93 ? 10.078 13.292 -16.527 1.00 95.31 93 GLN A CA 1
ATOM 764 C C . GLN A 1 93 ? 11.445 13.976 -16.468 1.00 95.31 93 GLN A C 1
ATOM 766 O O . GLN A 1 93 ? 11.785 14.628 -15.480 1.00 95.31 93 GLN A O 1
ATOM 771 N N . PHE A 1 94 ? 12.227 13.842 -17.533 1.00 93.62 94 PHE A N 1
ATOM 772 C CA . PHE A 1 94 ? 13.564 14.409 -17.667 1.00 93.62 94 PHE A CA 1
ATOM 773 C C . PHE A 1 94 ? 13.577 15.609 -18.604 1.00 93.62 94 PHE A C 1
ATOM 775 O O . PHE A 1 94 ? 12.689 15.802 -19.436 1.00 93.62 94 PHE A O 1
ATOM 782 N N . GLU A 1 95 ? 14.635 16.405 -18.493 1.00 92.06 95 GLU A N 1
ATOM 783 C CA . GLU A 1 95 ? 14.933 17.429 -19.484 1.00 92.06 95 GLU A CA 1
ATOM 784 C C . GLU A 1 95 ? 15.169 16.814 -20.871 1.00 92.06 95 GLU A C 1
ATOM 786 O O . GLU A 1 95 ? 15.651 15.683 -21.009 1.00 92.06 95 GLU A O 1
ATOM 791 N N . LYS A 1 96 ? 14.840 17.580 -21.916 1.00 86.62 96 LYS A N 1
ATOM 792 C CA . LYS A 1 96 ? 15.033 17.131 -23.293 1.00 86.62 96 LYS A CA 1
ATOM 793 C C . LYS A 1 96 ? 16.528 16.957 -23.578 1.00 86.62 96 LYS A C 1
ATOM 795 O O . LYS A 1 96 ? 17.293 17.887 -23.322 1.00 86.62 96 LYS A O 1
ATOM 800 N N . PRO A 1 97 ? 16.958 15.814 -24.134 1.00 81.69 97 PRO A N 1
ATOM 801 C CA . PRO A 1 97 ? 18.367 15.599 -24.406 1.00 81.69 97 PRO A CA 1
ATOM 802 C C . PRO A 1 97 ? 18.859 16.507 -25.539 1.00 81.69 97 PRO A C 1
ATOM 804 O O . PRO A 1 97 ? 18.214 16.635 -26.580 1.00 81.69 97 PRO A O 1
ATOM 807 N N . ASN A 1 98 ? 20.037 17.106 -25.350 1.00 71.06 98 ASN A N 1
ATOM 808 C CA . ASN A 1 98 ? 20.715 17.942 -26.350 1.00 71.06 98 ASN A CA 1
ATOM 809 C C . ASN A 1 98 ? 21.603 17.118 -27.313 1.00 71.06 98 ASN A C 1
ATOM 811 O O . ASN A 1 98 ? 22.603 17.624 -27.819 1.00 71.06 98 ASN A O 1
ATOM 815 N N . GLY A 1 99 ? 21.274 15.843 -27.548 1.00 73.00 99 GLY A N 1
ATOM 816 C CA . GLY A 1 99 ? 22.073 14.912 -28.351 1.00 73.00 99 GLY A CA 1
ATOM 817 C C . GLY A 1 99 ? 21.761 13.446 -28.045 1.00 73.00 99 GLY A C 1
ATOM 818 O O . GLY A 1 99 ? 20.739 13.140 -27.434 1.00 73.00 99 GLY A O 1
ATOM 819 N N . GLU A 1 100 ? 22.647 12.543 -28.469 1.00 71.31 100 GLU A N 1
ATOM 820 C CA . GLU A 1 100 ? 22.536 11.106 -28.193 1.00 71.31 100 GLU A CA 1
ATOM 821 C C . GLU A 1 100 ? 22.642 10.839 -26.681 1.00 71.31 100 GLU A C 1
ATOM 823 O O . GLU A 1 100 ? 23.595 11.261 -26.021 1.00 71.31 100 GLU A O 1
ATOM 828 N N . VAL A 1 101 ? 21.639 10.165 -26.114 1.00 65.12 101 VAL A N 1
ATOM 829 C CA . VAL A 1 101 ? 21.580 9.865 -24.679 1.00 65.12 101 VAL A CA 1
ATOM 830 C C . VAL A 1 101 ? 22.427 8.632 -24.392 1.00 65.12 101 VAL A C 1
ATOM 832 O O . VAL A 1 101 ? 22.040 7.515 -24.723 1.00 65.12 101 VAL A O 1
ATOM 835 N N . CYS A 1 102 ? 23.565 8.816 -23.725 1.00 66.62 102 CYS A N 1
ATOM 836 C CA . CYS A 1 102 ? 24.280 7.698 -23.120 1.00 66.62 102 CYS A CA 1
ATOM 837 C C . CYS A 1 102 ? 23.626 7.337 -21.777 1.00 66.62 102 CYS A C 1
ATOM 839 O O . CYS A 1 102 ? 23.210 8.219 -21.024 1.00 66.62 102 CYS A O 1
ATOM 841 N N . GLU A 1 103 ? 23.563 6.047 -21.429 1.00 63.88 103 GLU A N 1
ATOM 842 C CA . GLU A 1 103 ? 22.960 5.582 -20.166 1.00 63.88 103 GLU A CA 1
ATOM 843 C C . GLU A 1 103 ? 23.608 6.186 -18.911 1.00 63.88 103 GLU A C 1
ATOM 845 O O . GLU A 1 103 ? 22.982 6.243 -17.854 1.00 63.88 103 GLU A O 1
ATOM 850 N N . GLN A 1 104 ? 24.850 6.652 -19.033 1.00 67.56 104 GLN A N 1
ATOM 851 C CA . GLN A 1 104 ? 25.651 7.208 -17.944 1.00 67.56 104 GLN A CA 1
ATOM 852 C C . GLN A 1 104 ? 25.483 8.724 -17.778 1.00 67.56 104 GLN A C 1
ATOM 854 O O . GLN A 1 104 ? 26.025 9.298 -16.833 1.00 67.56 104 GLN A O 1
ATOM 859 N N . THR A 1 105 ? 24.760 9.393 -18.679 1.00 80.12 105 THR A N 1
ATOM 860 C CA . THR A 1 105 ? 24.569 10.841 -18.604 1.00 80.12 105 THR A CA 1
ATOM 861 C C . THR A 1 105 ? 23.537 11.172 -17.529 1.00 80.12 105 THR A C 1
ATOM 863 O O . THR A 1 105 ? 22.374 10.767 -17.597 1.00 80.12 105 THR A O 1
ATOM 866 N N . GLU A 1 106 ? 23.967 11.922 -16.516 1.00 86.94 106 GLU A N 1
ATOM 867 C CA . GLU A 1 106 ? 23.064 12.490 -15.521 1.00 86.94 106 GLU A CA 1
ATOM 868 C C . GLU A 1 106 ? 22.114 13.493 -16.189 1.00 86.94 106 GLU A C 1
ATOM 870 O O . GLU A 1 106 ? 22.547 14.317 -16.992 1.00 86.94 106 GLU A O 1
ATOM 875 N N . ARG A 1 107 ? 20.821 13.414 -15.862 1.00 90.62 107 ARG A N 1
ATOM 876 C CA . ARG A 1 107 ? 19.785 14.296 -16.416 1.00 90.62 107 ARG A CA 1
ATOM 877 C C . ARG A 1 107 ? 18.992 14.954 -15.307 1.00 90.62 107 ARG A C 1
ATOM 879 O O . ARG A 1 107 ? 18.696 14.298 -14.302 1.00 90.62 107 ARG A O 1
ATOM 886 N N . ASN A 1 108 ? 18.613 16.209 -15.510 1.00 93.56 108 ASN A N 1
ATOM 887 C CA . ASN A 1 108 ? 17.699 16.899 -14.608 1.00 93.56 108 ASN A CA 1
ATOM 888 C C . ASN A 1 108 ? 16.298 16.285 -14.687 1.00 93.56 108 ASN A C 1
ATOM 890 O O . ASN A 1 108 ? 15.812 15.941 -15.768 1.00 93.56 108 ASN A O 1
ATOM 894 N N . ILE A 1 109 ? 15.663 16.143 -13.526 1.00 95.06 109 ILE A N 1
ATOM 895 C CA . ILE A 1 109 ? 14.262 15.753 -13.395 1.00 95.06 109 ILE A CA 1
ATOM 896 C C . ILE A 1 109 ? 13.429 17.032 -13.436 1.00 95.06 109 ILE A C 1
ATOM 898 O O . ILE A 1 109 ? 13.600 17.923 -12.607 1.00 95.06 109 ILE A O 1
ATOM 902 N N . MET A 1 110 ? 12.538 17.113 -14.418 1.00 94.25 110 MET A N 1
ATOM 903 C CA . MET A 1 110 ? 11.651 18.257 -14.621 1.00 94.25 110 MET A CA 1
ATOM 904 C C . MET A 1 110 ? 10.368 18.121 -13.813 1.00 94.25 110 MET A C 1
ATOM 906 O O . MET A 1 110 ? 9.866 19.117 -13.299 1.00 94.25 110 MET A O 1
ATOM 910 N N . ASP A 1 111 ? 9.850 16.898 -13.704 1.00 94.12 111 ASP A N 1
ATOM 911 C CA . ASP A 1 111 ? 8.621 16.623 -12.973 1.00 94.12 111 ASP A CA 1
ATOM 912 C C . ASP A 1 111 ? 8.568 15.174 -12.474 1.00 94.12 111 ASP A C 1
ATOM 914 O O . ASP A 1 111 ? 9.200 14.271 -13.034 1.00 94.12 111 ASP A O 1
ATOM 918 N N . ILE A 1 112 ? 7.804 14.962 -11.405 1.00 96.12 112 ILE A N 1
ATOM 919 C CA . ILE A 1 112 ? 7.507 13.650 -10.835 1.00 96.12 112 ILE A CA 1
ATOM 920 C C . ILE A 1 112 ? 6.003 13.590 -10.607 1.00 96.12 112 ILE A C 1
ATOM 922 O O . ILE A 1 112 ? 5.466 14.293 -9.751 1.00 96.12 112 ILE A O 1
ATOM 926 N N . THR A 1 113 ? 5.328 12.718 -11.348 1.00 94.69 113 THR A N 1
ATOM 927 C CA . THR A 1 113 ? 3.872 12.585 -11.291 1.00 94.69 113 THR A CA 1
ATOM 928 C C . THR A 1 113 ? 3.461 11.179 -10.895 1.00 94.69 113 THR A C 1
ATOM 930 O O . THR A 1 113 ? 4.193 10.206 -11.084 1.00 94.69 113 THR A O 1
ATOM 933 N N . PHE A 1 114 ? 2.263 11.074 -10.326 1.00 95.44 114 PHE A N 1
ATOM 934 C CA . PHE A 1 114 ? 1.683 9.805 -9.920 1.00 95.44 114 PHE A CA 1
ATOM 935 C C . PHE A 1 114 ? 0.316 9.624 -10.567 1.00 95.44 114 PHE A C 1
ATOM 937 O O . PHE A 1 114 ? -0.497 10.547 -10.584 1.00 95.44 114 PHE A O 1
ATOM 944 N N . GLN A 1 115 ? 0.042 8.419 -11.057 1.00 94.19 115 GLN A N 1
ATOM 945 C CA . GLN A 1 115 ? -1.235 8.060 -11.663 1.00 94.19 115 GLN A CA 1
ATOM 946 C C . GLN A 1 115 ? -1.837 6.862 -10.936 1.00 94.19 115 GLN A C 1
ATOM 948 O O . GLN A 1 115 ? -1.214 5.808 -10.814 1.00 94.19 115 GLN A O 1
ATOM 953 N N . ARG A 1 116 ? -3.071 7.019 -10.458 1.00 94.00 116 ARG A N 1
ATOM 954 C CA . ARG A 1 116 ? -3.852 5.938 -9.851 1.00 94.00 116 ARG A CA 1
ATOM 955 C C . ARG A 1 116 ? -4.575 5.162 -10.951 1.00 94.00 116 ARG A C 1
ATOM 957 O O . ARG A 1 116 ? -5.352 5.745 -11.697 1.00 94.00 116 ARG A O 1
ATOM 964 N N . GLN A 1 117 ? -4.339 3.858 -11.003 1.00 92.81 117 GLN A N 1
ATOM 965 C CA . GLN A 1 117 ? -4.898 2.908 -11.965 1.00 92.81 117 GLN A CA 1
ATOM 966 C C . GLN A 1 117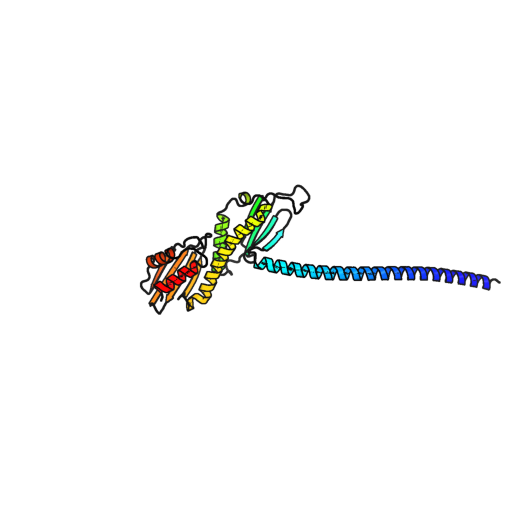 ? -5.731 1.858 -11.214 1.00 92.81 117 GLN A C 1
ATOM 968 O O . GLN A 1 117 ? -5.369 0.689 -11.116 1.00 92.81 117 GLN A O 1
ATOM 973 N N . MET A 1 118 ? -6.832 2.285 -10.596 1.00 90.56 118 MET A N 1
ATOM 974 C CA . MET A 1 118 ? -7.691 1.398 -9.811 1.00 90.56 118 MET A CA 1
ATOM 975 C C . MET A 1 118 ? -9.161 1.680 -10.109 1.00 90.56 118 MET A C 1
ATOM 977 O O . MET A 1 118 ? -9.571 2.834 -10.190 1.00 90.56 118 MET A O 1
ATOM 981 N N . ASP A 1 119 ? -9.943 0.612 -10.246 1.00 91.88 119 ASP A N 1
ATOM 982 C CA . ASP A 1 119 ? -11.399 0.669 -10.368 1.00 91.88 119 ASP A CA 1
ATOM 983 C C . ASP A 1 119 ? -12.020 0.755 -8.965 1.00 91.88 119 ASP A C 1
ATOM 985 O O . ASP A 1 119 ? -12.074 -0.237 -8.233 1.00 91.88 119 ASP A O 1
ATOM 989 N N . ASP A 1 120 ? -12.451 1.949 -8.565 1.00 88.19 120 ASP A N 1
ATOM 990 C CA . ASP A 1 120 ? -12.970 2.219 -7.219 1.00 88.19 120 ASP A CA 1
ATOM 991 C C . ASP A 1 120 ? -14.286 1.502 -6.902 1.00 88.19 120 ASP A C 1
ATOM 993 O O . ASP A 1 120 ? -14.597 1.270 -5.730 1.00 88.19 120 ASP A O 1
ATOM 997 N N . GLU A 1 121 ? -15.064 1.128 -7.911 1.00 89.75 121 GLU A N 1
ATOM 998 C CA . GLU A 1 121 ? -16.330 0.430 -7.700 1.00 89.75 121 GLU A CA 1
ATOM 999 C C . GLU A 1 121 ? -16.093 -1.056 -7.435 1.00 89.75 121 GLU A C 1
ATOM 1001 O O . GLU A 1 121 ? -16.733 -1.650 -6.565 1.00 89.75 121 GLU A O 1
ATOM 1006 N N . LYS A 1 122 ? -15.129 -1.655 -8.142 1.00 92.50 122 LYS A N 1
ATOM 1007 C CA . LYS A 1 122 ? -14.800 -3.084 -8.004 1.00 92.50 122 LYS A CA 1
ATOM 1008 C C . LYS A 1 122 ? -13.787 -3.376 -6.900 1.00 92.50 122 LYS A C 1
ATOM 1010 O O . LYS A 1 122 ? -13.625 -4.531 -6.499 1.00 92.50 122 LYS A O 1
ATOM 1015 N N . SER A 1 123 ? -13.090 -2.356 -6.408 1.00 94.06 123 SER A N 1
ATOM 1016 C CA . SER A 1 123 ? -12.009 -2.530 -5.442 1.00 94.06 123 SER A CA 1
ATOM 1017 C C . SER A 1 123 ? -12.495 -2.707 -4.010 1.00 94.06 123 SER A C 1
ATOM 1019 O O . SER A 1 123 ? -13.423 -2.059 -3.522 1.00 94.06 123 SER A O 1
ATOM 1021 N N . GLN A 1 124 ? -11.780 -3.559 -3.282 1.00 95.50 124 GLN A N 1
ATOM 1022 C CA . GLN A 1 124 ? -12.022 -3.791 -1.864 1.00 95.50 124 GLN A CA 1
ATOM 1023 C C . GLN A 1 124 ? -11.795 -2.506 -1.053 1.00 95.50 124 GLN A C 1
ATOM 1025 O O . GLN A 1 124 ? -10.939 -1.683 -1.384 1.00 95.50 124 GLN A O 1
ATOM 1030 N N . CYS A 1 125 ? -12.548 -2.320 0.037 1.00 95.62 125 CYS A N 1
ATOM 1031 C CA . CYS A 1 125 ? -12.493 -1.080 0.825 1.00 95.62 125 CYS A CA 1
ATOM 1032 C C . CYS A 1 125 ? -11.095 -0.793 1.401 1.00 95.62 125 CYS A C 1
ATOM 1034 O O . CYS A 1 125 ? -10.674 0.359 1.425 1.00 95.62 125 CYS A O 1
ATOM 1036 N N . TYR A 1 126 ? -10.348 -1.829 1.795 1.00 96.25 126 TYR A N 1
ATOM 1037 C CA . TYR A 1 126 ? -8.978 -1.682 2.289 1.00 96.25 126 TYR A CA 1
ATOM 1038 C C . TYR A 1 126 ? -7.989 -1.313 1.175 1.00 96.25 126 TYR A C 1
ATOM 1040 O O . TYR A 1 126 ? -7.077 -0.537 1.425 1.00 96.25 126 TYR A O 1
ATOM 1048 N N . SER A 1 127 ? -8.184 -1.784 -0.063 1.00 96.00 127 SER A N 1
ATOM 1049 C CA . SER A 1 127 ? -7.377 -1.340 -1.209 1.00 96.00 127 SER A CA 1
ATOM 1050 C C . SER A 1 127 ? -7.621 0.142 -1.494 1.00 96.00 127 SER A C 1
ATOM 1052 O O . SER A 1 127 ? -6.673 0.912 -1.631 1.00 96.00 127 SER A O 1
ATOM 1054 N N . ARG A 1 128 ? -8.890 0.570 -1.478 1.00 96.44 128 ARG A N 1
ATOM 1055 C CA . ARG A 1 128 ? -9.260 1.986 -1.625 1.00 96.44 128 ARG A CA 1
ATOM 1056 C C . ARG A 1 128 ? -8.644 2.869 -0.552 1.00 96.44 128 ARG A C 1
ATOM 1058 O O . ARG A 1 128 ? -8.049 3.888 -0.884 1.00 96.44 128 ARG A O 1
ATOM 1065 N N . LEU A 1 129 ? -8.706 2.437 0.706 1.00 97.19 129 LEU A N 1
ATOM 1066 C CA . LEU A 1 129 ? -8.048 3.114 1.820 1.00 97.19 129 LEU A CA 1
ATOM 1067 C C . LEU A 1 129 ? -6.546 3.303 1.564 1.00 97.19 129 LEU A C 1
ATOM 1069 O O . LEU A 1 129 ? -6.042 4.413 1.708 1.00 97.19 129 LEU A O 1
ATOM 1073 N N . VAL A 1 130 ? -5.838 2.244 1.155 1.00 97.19 130 VAL A N 1
ATOM 1074 C CA . VAL A 1 130 ? -4.398 2.314 0.851 1.00 97.19 130 VAL A CA 1
ATOM 1075 C C . VAL A 1 130 ? -4.114 3.355 -0.225 1.00 97.19 130 VAL A C 1
ATOM 1077 O O . VAL A 1 130 ? -3.247 4.205 -0.036 1.00 97.19 130 VAL A O 1
ATOM 1080 N N . HIS A 1 131 ? -4.869 3.347 -1.322 1.00 96.38 131 HIS A N 1
ATOM 1081 C CA . HIS A 1 131 ? -4.703 4.343 -2.378 1.00 96.38 131 HIS A CA 1
ATOM 1082 C C . HIS A 1 131 ? -5.016 5.763 -1.908 1.00 96.38 131 HIS A C 1
ATOM 1084 O O . HIS A 1 131 ? -4.279 6.682 -2.248 1.00 96.38 131 HIS A O 1
ATOM 1090 N N . ASN A 1 132 ? -6.056 5.955 -1.097 1.00 95.81 132 ASN A N 1
ATOM 1091 C CA . ASN A 1 132 ? -6.403 7.270 -0.560 1.00 95.81 132 ASN A CA 1
ATOM 1092 C C . ASN A 1 132 ? -5.300 7.818 0.361 1.00 95.81 132 ASN A C 1
ATOM 1094 O O . ASN A 1 132 ? -4.948 8.993 0.262 1.00 95.81 132 ASN A O 1
ATOM 1098 N N . LEU A 1 133 ? -4.697 6.966 1.197 1.00 96.19 133 LEU A N 1
ATOM 1099 C CA . LEU A 1 133 ? -3.549 7.331 2.035 1.00 96.19 133 LEU A CA 1
ATOM 1100 C C . LEU A 1 133 ? -2.325 7.709 1.193 1.00 96.19 133 LEU A C 1
ATOM 1102 O O . LEU A 1 133 ? -1.628 8.674 1.507 1.00 96.19 133 LEU A O 1
ATOM 1106 N N . LEU A 1 134 ? -2.078 6.985 0.100 1.00 95.94 134 LEU A N 1
ATOM 1107 C CA . LEU A 1 134 ? -0.990 7.307 -0.821 1.00 95.94 134 LEU A CA 1
ATOM 1108 C C . LEU A 1 134 ? -1.249 8.613 -1.570 1.00 95.94 134 LEU A C 1
ATOM 1110 O O . LEU A 1 134 ? -0.339 9.426 -1.674 1.00 95.94 134 LEU A O 1
ATOM 1114 N N . CYS A 1 135 ? -2.481 8.873 -2.009 1.00 93.44 135 CYS A N 1
ATOM 1115 C CA . CYS A 1 135 ? -2.854 10.159 -2.596 1.00 93.44 135 CYS A CA 1
ATOM 1116 C C . CYS A 1 135 ? -2.645 11.318 -1.609 1.00 93.44 135 CYS A C 1
ATOM 1118 O O . CYS A 1 135 ? -2.132 12.358 -2.011 1.00 93.44 135 CYS A O 1
ATOM 1120 N N . GLN A 1 136 ? -2.972 11.139 -0.323 1.00 92.38 136 GLN A N 1
ATOM 1121 C CA . GLN A 1 136 ? -2.679 12.140 0.710 1.00 92.38 136 GLN A CA 1
ATOM 1122 C C . GLN A 1 136 ? -1.175 12.378 0.878 1.00 92.38 136 GLN A C 1
ATOM 1124 O O . GLN A 1 136 ? -0.745 13.525 0.954 1.00 92.38 136 GLN A O 1
ATOM 1129 N N . TYR A 1 137 ? -0.368 11.314 0.915 1.00 93.06 137 TYR A N 1
ATOM 1130 C CA . TYR A 1 137 ? 1.090 11.432 0.972 1.00 93.06 137 TYR A CA 1
ATOM 1131 C C . TYR A 1 137 ? 1.648 12.183 -0.242 1.00 93.06 137 TYR A C 1
ATOM 1133 O O . TYR A 1 137 ? 2.365 13.167 -0.083 1.00 93.06 137 TYR A O 1
ATOM 1141 N N . ILE A 1 138 ? 1.270 11.757 -1.445 1.00 92.56 138 ILE A N 1
ATOM 1142 C CA . ILE A 1 138 ? 1.727 12.351 -2.703 1.00 92.56 138 ILE A CA 1
ATOM 1143 C C . ILE A 1 138 ? 1.325 13.823 -2.786 1.00 92.56 138 ILE A C 1
ATOM 1145 O O . ILE A 1 138 ? 2.163 14.661 -3.101 1.00 92.56 138 ILE A O 1
ATOM 1149 N N . GLY A 1 139 ? 0.071 14.140 -2.451 1.00 89.06 139 GLY A N 1
ATOM 1150 C CA . GLY A 1 139 ? -0.449 15.506 -2.472 1.00 89.06 139 GLY A CA 1
ATOM 1151 C C . GLY A 1 139 ? 0.121 16.415 -1.381 1.00 89.06 139 GLY A C 1
ATOM 1152 O O . GLY A 1 139 ? 0.020 17.632 -1.504 1.00 89.06 139 GLY A O 1
ATOM 1153 N N . SER A 1 140 ? 0.726 15.854 -0.326 1.00 86.94 140 SER A N 1
ATOM 1154 C CA . SER A 1 140 ? 1.368 16.647 0.731 1.00 86.94 140 SER A CA 1
ATOM 1155 C C . SER A 1 140 ? 2.719 17.236 0.314 1.00 86.94 140 SER A C 1
ATOM 1157 O O . SER A 1 140 ? 3.136 18.250 0.870 1.00 86.94 140 SER A O 1
ATOM 1159 N N . GLU A 1 141 ? 3.382 16.641 -0.682 1.00 83.56 141 GLU A N 1
ATOM 1160 C CA . GLU A 1 141 ? 4.638 17.135 -1.246 1.00 83.56 141 GLU A CA 1
ATOM 1161 C C . GLU A 1 141 ? 4.367 17.785 -2.605 1.00 83.56 141 GLU A C 1
ATOM 1163 O O . GLU A 1 141 ? 4.002 17.127 -3.577 1.00 83.56 141 GLU A O 1
ATOM 1168 N N . THR A 1 142 ? 4.553 19.100 -2.682 1.00 77.50 142 THR A N 1
ATOM 1169 C CA . THR A 1 142 ? 4.271 19.876 -3.898 1.00 77.50 142 THR A CA 1
ATOM 1170 C C . THR A 1 142 ? 5.500 20.058 -4.785 1.00 77.50 142 THR A C 1
ATOM 1172 O O . THR A 1 142 ? 5.381 20.548 -5.906 1.00 77.50 142 THR A O 1
ATOM 1175 N N . THR A 1 143 ? 6.691 19.673 -4.314 1.00 83.56 143 THR A N 1
ATOM 1176 C CA . THR A 1 143 ? 7.960 19.926 -5.005 1.00 83.56 143 THR A CA 1
ATOM 1177 C C . THR A 1 143 ? 8.897 18.721 -5.002 1.00 83.56 143 THR A C 1
ATOM 1179 O O . THR A 1 143 ? 10.090 18.837 -4.722 1.00 83.56 143 THR A O 1
ATOM 1182 N N . TRP A 1 144 ? 8.375 17.558 -5.396 1.00 91.25 144 TRP A N 1
ATOM 1183 C CA . TRP A 1 144 ? 9.134 16.310 -5.544 1.00 91.25 144 TRP A CA 1
ATOM 1184 C C . TRP A 1 144 ? 10.465 16.486 -6.290 1.00 91.25 144 TRP A C 1
ATOM 1186 O O . TRP A 1 144 ? 11.506 16.036 -5.810 1.00 91.25 144 TRP A O 1
ATOM 1196 N N . PHE A 1 145 ? 10.462 17.200 -7.420 1.00 86.19 145 PHE A N 1
ATOM 1197 C CA . PHE A 1 145 ? 11.665 17.448 -8.223 1.00 86.19 145 PHE A CA 1
ATOM 1198 C C . PHE A 1 145 ? 12.737 18.269 -7.481 1.00 86.19 145 PHE A C 1
ATOM 1200 O O . PHE A 1 145 ? 13.914 18.153 -7.790 1.00 86.19 145 PHE A O 1
ATOM 1207 N N . LYS A 1 146 ? 12.390 19.067 -6.458 1.00 89.56 146 LYS A N 1
ATOM 1208 C CA . LYS A 1 146 ? 13.401 19.754 -5.630 1.00 89.56 146 LYS A CA 1
ATOM 1209 C C . LYS A 1 146 ? 14.118 18.786 -4.692 1.00 89.56 146 LYS A C 1
ATOM 1211 O O . LYS A 1 146 ? 15.307 18.957 -4.435 1.00 89.56 146 LYS A O 1
ATOM 1216 N N . LYS A 1 147 ? 13.403 17.777 -4.184 1.00 92.56 147 LYS A N 1
ATOM 1217 C CA . LYS A 1 147 ? 13.963 16.728 -3.319 1.00 92.56 147 LYS A CA 1
ATOM 1218 C C . LYS A 1 147 ? 14.785 15.711 -4.118 1.00 92.56 147 LYS A C 1
ATOM 1220 O O . LYS A 1 147 ? 15.792 15.211 -3.620 1.00 92.56 147 LYS A O 1
ATOM 1225 N N . TYR A 1 148 ? 14.380 15.441 -5.357 1.00 95.88 148 TYR A N 1
ATOM 1226 C CA . TYR A 1 148 ? 15.039 14.502 -6.266 1.00 95.88 148 TYR A CA 1
ATOM 1227 C C . TYR A 1 148 ? 15.344 15.199 -7.604 1.00 95.88 148 TYR A C 1
ATOM 1229 O O . TYR A 1 148 ? 14.627 14.990 -8.580 1.00 95.88 148 TYR A O 1
ATOM 1237 N N . PRO A 1 149 ? 16.383 16.053 -7.659 1.00 94.88 149 PRO A N 1
ATOM 1238 C CA . PRO A 1 149 ? 16.597 16.963 -8.790 1.00 94.88 149 PRO A CA 1
ATOM 1239 C C . PRO A 1 149 ? 17.144 16.308 -10.053 1.00 94.88 149 PRO A C 1
ATOM 1241 O O . PRO A 1 149 ? 17.020 16.872 -11.135 1.00 94.88 149 PRO A O 1
ATOM 1244 N N . THR A 1 150 ? 17.774 15.139 -9.950 1.00 94.88 150 THR A N 1
ATOM 1245 C CA . THR A 1 150 ? 18.462 14.516 -11.086 1.00 94.88 150 THR A CA 1
ATOM 1246 C C . THR A 1 150 ? 18.331 12.997 -11.083 1.00 94.88 150 THR A C 1
ATOM 1248 O O . THR A 1 150 ? 17.988 12.386 -10.069 1.00 94.88 150 THR A O 1
ATOM 1251 N N . SER A 1 151 ? 18.637 12.356 -12.214 1.00 93.12 151 SER A N 1
ATOM 1252 C CA . SER A 1 151 ? 18.480 10.908 -12.407 1.00 93.12 151 SER A CA 1
ATOM 1253 C C . SER A 1 151 ? 19.230 10.039 -11.383 1.00 93.12 151 SER A C 1
ATOM 1255 O O . SER A 1 151 ? 18.759 8.947 -11.064 1.00 93.12 151 SER A O 1
ATOM 1257 N N . ARG A 1 152 ? 20.333 10.518 -10.783 1.00 93.69 152 ARG A N 1
ATOM 1258 C CA . ARG A 1 152 ? 21.044 9.801 -9.698 1.00 93.69 152 ARG A CA 1
ATOM 1259 C C . ARG A 1 152 ? 20.201 9.602 -8.436 1.00 93.69 152 ARG A C 1
ATOM 1261 O O . ARG A 1 152 ? 20.501 8.721 -7.639 1.00 93.69 152 ARG A O 1
ATOM 1268 N N . TYR A 1 153 ? 19.164 10.419 -8.245 1.00 95.88 153 TYR A N 1
ATOM 1269 C CA . TYR A 1 153 ? 18.281 10.360 -7.083 1.00 95.88 153 TYR A CA 1
ATOM 1270 C C . TYR A 1 153 ? 17.123 9.377 -7.249 1.00 95.88 153 TYR A C 1
ATOM 1272 O O . TYR A 1 153 ? 16.420 9.113 -6.276 1.00 95.88 153 TYR A O 1
ATOM 1280 N N . ILE A 1 154 ? 16.933 8.793 -8.436 1.00 95.12 154 ILE A N 1
ATOM 1281 C CA . ILE A 1 154 ? 15.849 7.837 -8.694 1.00 95.12 154 ILE A CA 1
ATOM 1282 C C . ILE A 1 154 ? 15.861 6.658 -7.706 1.00 95.12 154 ILE A C 1
ATOM 1284 O O . ILE A 1 154 ? 14.801 6.363 -7.159 1.00 95.12 154 ILE A O 1
ATOM 1288 N N . PRO A 1 155 ? 17.003 6.009 -7.388 1.00 94.88 155 PRO A N 1
ATOM 1289 C CA . PRO A 1 155 ? 17.010 4.942 -6.388 1.00 94.88 155 PRO A CA 1
ATOM 1290 C C . PRO A 1 155 ? 16.505 5.404 -5.014 1.00 94.88 155 PRO A C 1
ATOM 1292 O O . PRO A 1 155 ? 15.775 4.671 -4.351 1.00 94.88 155 PRO A O 1
ATOM 1295 N N . MET A 1 156 ? 16.844 6.632 -4.606 1.00 95.88 156 MET A N 1
ATOM 1296 C CA . MET A 1 156 ? 16.397 7.213 -3.336 1.00 95.88 156 MET A CA 1
ATOM 1297 C C . MET A 1 156 ? 14.905 7.567 -3.367 1.00 95.88 156 MET A C 1
ATOM 1299 O O . MET A 1 156 ? 14.194 7.271 -2.413 1.00 95.88 156 MET A O 1
ATOM 1303 N N . LEU A 1 157 ? 14.412 8.132 -4.474 1.00 96.44 157 LEU A N 1
ATOM 1304 C CA . LEU A 1 157 ? 12.984 8.377 -4.702 1.00 96.44 157 LEU A CA 1
ATOM 1305 C C . LEU A 1 157 ? 12.178 7.078 -4.584 1.00 96.44 157 LEU A C 1
ATOM 1307 O O . LEU A 1 157 ? 11.202 7.015 -3.841 1.00 96.44 157 LEU A O 1
ATOM 1311 N N . LEU A 1 158 ? 12.609 6.030 -5.289 1.00 96.31 158 LEU A N 1
ATOM 1312 C CA . LEU A 1 158 ? 11.944 4.729 -5.285 1.00 96.31 158 LEU A CA 1
ATOM 1313 C C . LEU A 1 158 ? 11.980 4.064 -3.908 1.00 96.31 158 LEU A C 1
ATOM 1315 O O . LEU A 1 158 ? 11.004 3.428 -3.511 1.00 96.31 158 LEU A O 1
ATOM 1319 N N . HIS A 1 159 ? 13.079 4.227 -3.170 1.00 95.00 159 HIS A N 1
ATOM 1320 C CA . HIS A 1 159 ? 13.189 3.751 -1.797 1.00 95.00 159 HIS A CA 1
ATOM 1321 C C . HIS A 1 159 ? 12.208 4.472 -0.865 1.00 95.00 159 HIS A C 1
ATOM 1323 O O . HIS A 1 159 ? 11.421 3.816 -0.184 1.00 95.00 159 HIS A O 1
ATOM 1329 N N . ASP A 1 160 ? 12.212 5.806 -0.866 1.00 94.44 160 ASP A N 1
ATOM 1330 C CA . ASP A 1 160 ? 11.368 6.621 0.012 1.00 94.44 160 ASP A CA 1
ATOM 1331 C C . ASP A 1 160 ? 9.876 6.370 -0.245 1.00 94.44 160 ASP A C 1
ATOM 1333 O O . ASP A 1 160 ? 9.115 6.100 0.689 1.00 94.44 160 ASP A O 1
ATOM 1337 N N . VAL A 1 161 ? 9.462 6.394 -1.516 1.00 95.44 161 VAL A N 1
ATOM 1338 C CA . VAL A 1 161 ? 8.083 6.081 -1.917 1.00 95.44 161 VAL A CA 1
ATOM 1339 C C . VAL A 1 161 ? 7.751 4.631 -1.568 1.00 95.44 161 VAL A C 1
ATOM 1341 O O . VAL A 1 161 ? 6.697 4.363 -0.990 1.00 95.44 161 VAL A O 1
ATOM 1344 N N . GLY A 1 162 ? 8.666 3.697 -1.844 1.00 95.62 162 GLY A N 1
ATOM 1345 C CA . GLY A 1 162 ? 8.508 2.280 -1.525 1.00 95.62 162 GLY A CA 1
ATOM 1346 C C . GLY A 1 162 ? 8.261 2.025 -0.039 1.00 95.62 162 GLY A C 1
ATOM 1347 O O . GLY A 1 162 ? 7.391 1.227 0.302 1.00 95.62 162 GLY A O 1
ATOM 1348 N N . LEU A 1 163 ? 8.940 2.743 0.861 1.00 94.25 163 LEU A N 1
ATOM 1349 C CA . LEU A 1 163 ? 8.704 2.631 2.303 1.00 94.25 163 LEU A CA 1
ATOM 1350 C C . LEU A 1 163 ? 7.276 3.030 2.692 1.00 94.25 163 LEU A C 1
ATOM 1352 O O . LEU A 1 163 ? 6.652 2.350 3.510 1.00 94.25 163 LEU A O 1
ATOM 1356 N N . VAL A 1 164 ? 6.751 4.117 2.123 1.00 94.88 164 VAL A N 1
ATOM 1357 C CA . VAL A 1 164 ? 5.385 4.579 2.414 1.00 94.88 164 VAL A CA 1
ATOM 1358 C C . VAL A 1 164 ? 4.349 3.626 1.818 1.00 94.88 164 VAL A C 1
ATOM 1360 O O . VAL A 1 164 ? 3.414 3.230 2.519 1.00 94.88 164 VAL A O 1
ATOM 1363 N N . VAL A 1 165 ? 4.553 3.189 0.571 1.00 96.06 165 VAL A N 1
ATOM 1364 C CA . VAL A 1 165 ? 3.718 2.176 -0.094 1.00 96.06 165 VAL A CA 1
ATOM 1365 C C . VAL A 1 165 ? 3.667 0.891 0.724 1.00 96.06 165 VAL A C 1
ATOM 1367 O O . VAL A 1 165 ? 2.575 0.409 1.014 1.00 96.06 165 VAL A O 1
ATOM 1370 N N . SER A 1 166 ? 4.817 0.382 1.171 1.00 94.88 166 SER A N 1
ATOM 1371 C CA . SER A 1 166 ? 4.908 -0.837 1.980 1.00 94.88 166 SER A CA 1
ATOM 1372 C C . SER A 1 166 ? 4.106 -0.722 3.277 1.00 94.88 166 SER A C 1
ATOM 1374 O O . SER A 1 166 ? 3.297 -1.590 3.603 1.00 94.88 166 SER A O 1
ATOM 1376 N N . ARG A 1 167 ? 4.260 0.390 4.009 1.00 95.44 167 ARG A N 1
ATOM 1377 C CA . ARG A 1 167 ? 3.537 0.629 5.270 1.00 95.44 167 ARG A CA 1
ATOM 1378 C C . ARG A 1 167 ? 2.026 0.701 5.064 1.00 95.44 167 ARG A C 1
ATOM 1380 O O . ARG A 1 167 ? 1.285 0.090 5.833 1.00 95.44 167 ARG A O 1
ATOM 1387 N N . CYS A 1 168 ? 1.573 1.403 4.026 1.00 96.12 168 CYS A N 1
ATOM 1388 C CA . CYS A 1 168 ? 0.150 1.483 3.698 1.00 96.12 168 CYS A CA 1
ATOM 1389 C C . CYS A 1 168 ? -0.384 0.117 3.240 1.00 96.12 168 CYS A C 1
ATOM 1391 O O . CYS A 1 168 ? -1.427 -0.321 3.716 1.00 96.12 168 CYS A O 1
ATOM 1393 N N . ARG A 1 169 ? 0.353 -0.613 2.394 1.00 95.94 169 ARG A N 1
ATOM 1394 C CA . ARG A 1 169 ? -0.007 -1.973 1.960 1.00 95.94 169 ARG A CA 1
ATOM 1395 C C . ARG A 1 169 ? -0.195 -2.913 3.150 1.00 95.94 169 ARG A C 1
ATOM 1397 O O . ARG A 1 169 ? -1.209 -3.604 3.216 1.00 95.94 169 ARG A O 1
ATOM 1404 N N . LEU A 1 170 ? 0.729 -2.889 4.112 1.00 95.88 170 LEU A N 1
ATOM 1405 C CA . LEU A 1 170 ? 0.640 -3.693 5.333 1.00 95.88 170 LEU A CA 1
ATOM 1406 C C . LEU A 1 170 ? -0.604 -3.354 6.169 1.00 95.88 170 LEU A C 1
ATOM 1408 O O . LEU A 1 170 ? -1.247 -4.267 6.675 1.00 95.88 170 LEU A O 1
ATOM 1412 N N . LEU A 1 171 ? -1.003 -2.080 6.265 1.00 97.56 171 LEU A N 1
ATOM 1413 C CA . LEU A 1 171 ? -2.285 -1.712 6.884 1.00 97.56 171 LEU A CA 1
ATOM 1414 C C . LEU A 1 171 ? -3.474 -2.342 6.146 1.00 97.56 171 LEU A C 1
ATOM 1416 O O . LEU A 1 171 ? -4.393 -2.866 6.778 1.00 97.56 171 LEU A O 1
ATOM 1420 N N . GLY A 1 172 ? -3.463 -2.293 4.812 1.00 97.44 172 GLY A N 1
ATOM 1421 C CA . GLY A 1 172 ? -4.486 -2.936 3.990 1.00 97.44 172 GLY A CA 1
ATOM 1422 C C . GLY A 1 172 ? -4.582 -4.441 4.264 1.00 97.44 172 GLY A C 1
ATOM 1423 O O . GLY A 1 172 ? -5.682 -4.975 4.400 1.00 97.44 172 GLY A O 1
ATOM 1424 N N . GLU A 1 173 ? -3.439 -5.111 4.423 1.00 96.94 173 GLU A N 1
ATOM 1425 C CA . GLU A 1 173 ? -3.360 -6.528 4.796 1.00 96.94 173 GLU A CA 1
ATOM 1426 C C . GLU A 1 173 ? -3.885 -6.797 6.210 1.00 96.94 173 GLU A C 1
ATOM 1428 O O . GLU A 1 173 ? -4.640 -7.751 6.404 1.00 96.94 173 GLU A O 1
ATOM 1433 N N . GLU A 1 174 ? -3.559 -5.950 7.190 1.00 97.31 174 GLU A N 1
ATOM 1434 C CA . GLU A 1 174 ? -4.119 -6.052 8.543 1.00 97.31 174 GLU A CA 1
ATOM 1435 C C . GLU A 1 174 ? -5.648 -5.994 8.520 1.00 97.31 174 GLU A C 1
ATOM 1437 O O . GLU A 1 174 ? -6.317 -6.851 9.102 1.00 97.31 174 GLU A O 1
ATOM 1442 N N . ILE A 1 175 ? -6.214 -5.019 7.804 1.00 98.06 175 ILE A N 1
ATOM 1443 C CA . ILE A 1 175 ? -7.665 -4.855 7.683 1.00 98.06 175 ILE A CA 1
ATOM 1444 C C . ILE A 1 175 ? -8.287 -6.043 6.953 1.00 98.06 175 ILE A C 1
ATOM 1446 O O . ILE A 1 175 ? -9.312 -6.558 7.398 1.00 98.06 175 ILE A O 1
ATOM 1450 N N . HIS A 1 176 ? -7.669 -6.516 5.868 1.00 97.62 176 HIS A N 1
ATOM 1451 C CA . HIS A 1 176 ? -8.133 -7.702 5.153 1.00 97.62 176 HIS A CA 1
ATOM 1452 C C . HIS A 1 176 ? -8.200 -8.925 6.079 1.00 97.62 176 HIS A C 1
ATOM 1454 O O . HIS A 1 176 ? -9.220 -9.619 6.129 1.00 97.62 176 HIS A O 1
ATOM 1460 N N . LEU A 1 177 ? -7.140 -9.168 6.855 1.00 96.94 177 LEU A N 1
ATOM 1461 C CA . LEU A 1 177 ? -7.073 -10.287 7.792 1.00 96.94 177 LEU A CA 1
ATOM 1462 C C . LEU A 1 177 ? -8.114 -10.162 8.907 1.00 96.94 177 LEU A C 1
ATOM 1464 O O . LEU A 1 177 ? -8.781 -11.149 9.219 1.00 96.94 177 LEU A O 1
ATOM 1468 N N . MET A 1 178 ? -8.295 -8.970 9.480 1.00 97.12 178 MET A N 1
ATOM 1469 C CA . MET A 1 178 ? -9.323 -8.733 10.497 1.00 97.12 178 MET A CA 1
ATOM 1470 C C . MET A 1 178 ? -10.737 -8.866 9.927 1.00 97.12 178 MET A C 1
ATOM 1472 O O . MET A 1 178 ? -11.596 -9.443 10.582 1.00 97.12 178 MET A O 1
ATOM 1476 N N . LYS A 1 179 ? -10.992 -8.421 8.693 1.00 96.44 179 LYS A N 1
ATOM 1477 C CA . LYS A 1 179 ? -12.303 -8.600 8.054 1.00 96.44 179 LYS A CA 1
ATOM 1478 C C . LYS A 1 179 ? -12.602 -10.079 7.793 1.00 96.44 179 LYS A C 1
ATOM 1480 O O . LYS A 1 179 ? -13.745 -10.501 7.916 1.00 96.44 179 LYS A O 1
ATOM 1485 N N . LYS A 1 180 ? -11.579 -10.873 7.458 1.00 95.88 180 LYS A N 1
ATOM 1486 C CA . LYS A 1 180 ? -11.721 -12.306 7.162 1.00 95.88 180 LYS A CA 1
ATOM 1487 C C . LYS A 1 180 ? -11.825 -13.186 8.412 1.00 95.88 180 LYS A C 1
ATOM 1489 O O . LYS A 1 180 ? -12.572 -14.157 8.402 1.00 95.88 180 LYS A O 1
ATOM 1494 N N . TRP A 1 181 ? -11.069 -12.875 9.466 1.00 95.56 181 TRP A N 1
ATOM 1495 C CA . TRP A 1 181 ? -10.899 -13.755 10.634 1.00 95.56 181 TRP A CA 1
ATOM 1496 C C . TRP A 1 181 ? -11.269 -13.114 11.975 1.00 95.56 181 TRP A C 1
ATOM 1498 O O . TRP A 1 181 ? -11.277 -13.798 12.998 1.00 95.56 181 TRP A O 1
ATOM 1508 N N . GLY A 1 182 ? -11.556 -11.814 11.997 1.00 95.06 182 GLY A N 1
ATOM 1509 C CA . GLY A 1 182 ? -11.810 -11.055 13.220 1.00 95.06 182 GLY A CA 1
ATOM 1510 C C . GLY A 1 182 ? -13.085 -11.468 13.943 1.00 95.06 182 GLY A C 1
ATOM 1511 O O . GLY A 1 182 ? -13.094 -11.458 15.168 1.00 95.06 182 GLY A O 1
ATOM 1512 N N . ALA A 1 183 ? -14.116 -11.920 13.225 1.00 94.25 183 ALA A N 1
ATOM 1513 C CA . ALA A 1 183 ? -15.357 -12.395 13.841 1.00 94.25 183 ALA A CA 1
ATOM 1514 C C . ALA A 1 183 ? -15.129 -13.549 14.826 1.00 94.25 183 ALA A C 1
ATOM 1516 O O . ALA A 1 183 ? -15.707 -13.569 15.903 1.00 94.25 183 ALA A O 1
ATOM 1517 N N . LEU A 1 184 ? -14.239 -14.486 14.484 1.00 91.00 184 LEU A N 1
ATOM 1518 C CA . LEU A 1 184 ? -13.977 -15.672 15.304 1.00 91.00 184 LEU A CA 1
ATOM 1519 C C . LEU A 1 184 ? -13.037 -15.408 16.484 1.00 91.00 184 LEU A C 1
ATOM 1521 O O . LEU A 1 184 ? -12.992 -16.205 17.415 1.00 91.00 184 LEU A O 1
ATOM 1525 N N . ARG A 1 185 ? -12.211 -14.360 16.407 1.00 92.00 185 ARG A N 1
ATOM 1526 C CA . ARG A 1 185 ? -11.076 -14.166 17.326 1.00 92.00 185 ARG A CA 1
ATOM 1527 C C . ARG A 1 185 ? -11.128 -12.879 18.134 1.00 92.00 185 ARG A C 1
ATOM 1529 O O . ARG A 1 185 ? -10.326 -12.749 19.047 1.00 92.00 185 ARG A O 1
ATOM 1536 N N . LEU A 1 186 ? -11.940 -11.916 17.710 1.00 96.38 186 LEU A N 1
ATOM 1537 C CA . LEU A 1 186 ? -11.904 -10.529 18.177 1.00 96.38 186 LEU A CA 1
ATOM 1538 C C . LEU A 1 186 ? -13.312 -9.914 18.283 1.00 96.38 186 LEU A C 1
ATOM 1540 O O . LEU A 1 186 ? -13.423 -8.700 18.421 1.00 96.38 186 LEU A O 1
ATOM 1544 N N . ASP A 1 187 ? -14.373 -10.725 18.161 1.00 97.38 187 ASP A N 1
ATOM 1545 C CA . ASP A 1 187 ? -15.780 -10.287 18.172 1.00 97.38 187 ASP A CA 1
ATOM 1546 C C . ASP A 1 187 ? -16.089 -9.152 17.178 1.00 97.38 187 ASP A C 1
ATOM 1548 O O . ASP A 1 187 ? -16.938 -8.290 17.414 1.00 97.38 187 ASP A O 1
ATOM 1552 N N . ILE A 1 188 ? -15.383 -9.136 16.043 1.00 98.06 188 ILE A N 1
ATOM 1553 C CA . ILE A 1 188 ? -15.605 -8.160 14.974 1.00 98.06 188 ILE A CA 1
ATOM 1554 C C . ILE A 1 188 ? -16.768 -8.633 14.107 1.00 98.06 188 ILE A C 1
ATOM 1556 O O . ILE A 1 188 ? -16.651 -9.623 13.388 1.00 98.06 188 ILE A O 1
ATOM 1560 N N . LEU A 1 189 ? -17.870 -7.893 14.125 1.00 97.69 189 LEU A N 1
ATOM 1561 C CA . LEU A 1 189 ? -19.032 -8.172 13.290 1.00 97.69 189 LEU A CA 1
ATOM 1562 C C . LEU A 1 189 ? -18.859 -7.628 11.865 1.00 97.69 189 LEU A C 1
ATOM 1564 O O . LEU A 1 189 ? -19.220 -8.306 10.907 1.00 97.69 189 LEU A O 1
ATOM 1568 N N . ASP A 1 190 ? -18.309 -6.421 11.714 1.00 97.81 190 ASP A N 1
ATOM 1569 C CA . ASP A 1 190 ? -18.032 -5.824 10.403 1.00 97.81 190 ASP A CA 1
ATOM 1570 C C . ASP A 1 190 ? -16.852 -4.842 10.453 1.00 97.81 190 ASP A C 1
ATOM 1572 O O . ASP A 1 190 ? -16.582 -4.209 11.474 1.00 97.81 190 ASP A O 1
ATOM 1576 N N . ILE A 1 191 ? -16.171 -4.698 9.313 1.00 98.12 191 ILE A N 1
ATOM 1577 C CA . ILE A 1 191 ? -15.182 -3.646 9.061 1.00 98.12 191 ILE A CA 1
ATOM 1578 C C . ILE A 1 191 ? -15.476 -3.007 7.710 1.00 98.12 191 ILE A C 1
ATOM 1580 O O . ILE A 1 191 ? -15.579 -3.696 6.689 1.00 98.12 191 ILE A O 1
ATOM 1584 N N . SER A 1 192 ? -15.505 -1.680 7.682 1.00 97.00 192 SER A N 1
ATOM 1585 C CA . SER A 1 192 ? -15.629 -0.897 6.453 1.00 97.00 192 SER A CA 1
ATOM 1586 C C . SER A 1 192 ? -14.632 0.258 6.439 1.00 97.00 192 SER A C 1
ATOM 1588 O O . SER A 1 192 ? -14.149 0.689 7.486 1.00 97.00 192 SER A O 1
ATOM 1590 N N . CYS A 1 193 ? -14.305 0.742 5.244 1.00 97.00 193 CYS A N 1
ATOM 1591 C CA . CYS A 1 193 ? -13.412 1.882 5.062 1.00 97.00 193 CYS A CA 1
ATOM 1592 C C . CYS A 1 193 ? -14.093 2.915 4.169 1.00 97.00 193 CYS A C 1
ATOM 1594 O O . CYS A 1 193 ? -14.630 2.549 3.121 1.00 97.00 193 CYS A O 1
ATOM 1596 N N . VAL A 1 194 ? -14.045 4.178 4.584 1.00 94.25 194 VAL A N 1
ATOM 1597 C CA . VAL A 1 194 ? -14.532 5.333 3.821 1.00 94.25 194 VAL A CA 1
ATOM 1598 C C . VAL A 1 194 ? -13.421 6.372 3.843 1.00 94.25 194 VAL A C 1
ATOM 1600 O O . VAL A 1 194 ? -12.926 6.713 4.914 1.00 94.25 194 VAL A O 1
ATOM 1603 N N . ASP A 1 195 ? -12.987 6.823 2.669 1.00 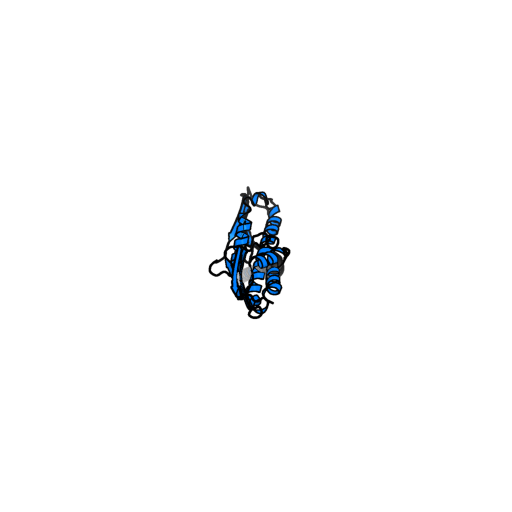93.44 195 ASP A N 1
ATOM 1604 C CA . ASP A 1 195 ? -11.833 7.711 2.501 1.00 93.44 195 ASP A CA 1
ATOM 1605 C C . ASP A 1 195 ? -10.578 7.193 3.214 1.00 93.44 195 ASP A C 1
ATOM 1607 O O . ASP A 1 195 ? -10.018 6.172 2.803 1.00 93.44 195 ASP A O 1
ATOM 1611 N N . THR A 1 196 ? -10.144 7.885 4.272 1.00 95.38 196 THR A N 1
ATOM 1612 C CA . THR A 1 196 ? -9.039 7.476 5.146 1.00 95.38 196 THR A CA 1
ATOM 1613 C C . THR A 1 196 ? -9.484 7.080 6.547 1.00 95.38 196 THR A C 1
ATOM 1615 O O . THR A 1 196 ? -8.702 7.114 7.492 1.00 95.38 196 THR A O 1
ATOM 1618 N N . GLN A 1 197 ? -10.745 6.684 6.698 1.00 97.19 197 GLN A N 1
ATOM 1619 C CA . GLN A 1 197 ? -11.323 6.242 7.958 1.00 97.19 197 GLN A CA 1
ATOM 1620 C C . GLN A 1 197 ? -11.615 4.742 7.937 1.00 97.19 197 GLN A C 1
ATOM 1622 O O . GLN A 1 197 ? -12.046 4.183 6.925 1.00 97.19 197 GLN A O 1
ATOM 1627 N N . VAL A 1 198 ? -11.412 4.091 9.081 1.00 98.12 198 VAL A N 1
ATOM 1628 C CA . VAL A 1 198 ? -11.737 2.678 9.298 1.00 98.12 198 VAL A CA 1
ATOM 1629 C C . VAL A 1 198 ? -12.819 2.594 10.362 1.00 98.12 198 VAL A C 1
ATOM 1631 O O . VAL A 1 198 ? -12.592 2.990 11.504 1.00 98.12 198 VAL A O 1
ATOM 1634 N N . ARG A 1 199 ? -13.983 2.063 9.986 1.00 98.31 199 ARG A N 1
ATOM 1635 C CA . ARG A 1 199 ? -15.087 1.760 10.899 1.00 98.31 199 ARG A CA 1
ATOM 1636 C C . ARG A 1 199 ? -15.056 0.281 11.255 1.00 98.31 199 ARG A C 1
ATOM 1638 O O . ARG A 1 199 ? -15.010 -0.563 10.358 1.00 98.31 199 ARG A O 1
ATOM 1645 N N . ILE A 1 200 ? -15.108 -0.016 12.547 1.00 98.50 200 ILE A N 1
ATOM 1646 C CA . ILE A 1 200 ? -15.110 -1.369 13.104 1.00 98.50 200 ILE A CA 1
ATOM 1647 C C . ILE A 1 200 ? -16.338 -1.509 13.999 1.00 98.50 200 ILE A C 1
ATOM 1649 O O . ILE A 1 200 ? -16.506 -0.735 14.940 1.00 98.50 200 ILE A O 1
ATOM 1653 N N . LEU A 1 201 ? -17.184 -2.492 13.699 1.00 98.50 201 LEU A N 1
ATOM 1654 C CA . LEU A 1 201 ? -18.351 -2.856 14.496 1.00 98.50 201 LEU A CA 1
ATOM 1655 C C . LEU A 1 201 ? -18.030 -4.119 15.289 1.00 98.50 201 LEU A C 1
ATOM 1657 O O . LEU A 1 201 ? -17.772 -5.174 14.708 1.00 98.50 201 LEU A O 1
ATOM 1661 N N . PHE A 1 202 ? -18.083 -4.009 16.609 1.00 98.56 202 PHE A N 1
ATOM 1662 C CA . PHE A 1 202 ? -17.896 -5.109 17.543 1.00 98.56 202 PHE A CA 1
ATOM 1663 C C . PHE A 1 202 ? -19.242 -5.633 18.038 1.00 98.56 202 PHE A C 1
ATOM 1665 O O . PHE A 1 202 ? -20.198 -4.872 18.206 1.00 98.56 202 PHE A O 1
ATOM 1672 N N . SER A 1 203 ? -19.324 -6.940 18.281 1.00 97.81 203 SER A N 1
ATOM 1673 C CA . SER A 1 203 ? -20.511 -7.581 18.845 1.00 97.81 203 SER A CA 1
ATOM 1674 C C . SER A 1 203 ? -20.127 -8.869 19.566 1.00 97.81 203 SER A C 1
ATOM 1676 O O . SER A 1 203 ? -19.823 -9.866 18.919 1.00 97.81 203 SER A O 1
ATOM 1678 N N . SER A 1 204 ? -20.214 -8.867 20.896 1.00 96.88 204 SER A N 1
ATOM 1679 C CA . SER A 1 204 ? -19.948 -10.029 21.747 1.00 96.88 204 SER A CA 1
ATOM 1680 C C . SER A 1 204 ? -21.200 -10.408 22.529 1.00 96.88 204 SER A C 1
ATOM 1682 O O . SER A 1 204 ? -21.767 -9.605 23.272 1.00 96.88 204 SER A O 1
ATOM 1684 N N . LEU A 1 205 ? -21.629 -11.664 22.388 1.00 93.44 205 LEU A N 1
ATOM 1685 C CA . LEU A 1 205 ? -22.690 -12.222 23.229 1.00 93.44 205 LEU A CA 1
ATOM 1686 C C . LEU A 1 205 ? -22.194 -12.504 24.651 1.00 93.44 205 LEU A C 1
ATOM 1688 O O . LEU A 1 205 ? -22.986 -12.449 25.586 1.00 93.44 205 LEU A O 1
ATOM 1692 N N . LYS A 1 206 ? -20.894 -12.780 24.816 1.00 93.12 206 LYS A N 1
ATOM 1693 C CA . LYS A 1 206 ? -20.285 -13.129 26.104 1.00 93.12 206 LYS A CA 1
ATOM 1694 C C . LYS A 1 206 ? -20.324 -11.953 27.077 1.00 93.12 206 LYS A C 1
ATOM 1696 O O . LYS A 1 206 ? -20.743 -12.128 28.215 1.00 93.12 206 LYS A O 1
ATOM 1701 N N . SER A 1 207 ? -19.926 -10.769 26.615 1.00 94.25 207 SER A N 1
ATOM 1702 C CA . SER A 1 207 ? -19.983 -9.538 27.411 1.00 94.25 207 SER A CA 1
ATOM 1703 C C . SER A 1 207 ? -21.306 -8.781 27.261 1.00 94.25 207 SER A C 1
ATOM 1705 O O . SER A 1 207 ? -21.472 -7.721 27.861 1.00 94.25 207 SER A O 1
ATOM 1707 N N . PHE A 1 208 ? -22.245 -9.310 26.464 1.00 96.25 208 PHE A N 1
ATOM 1708 C CA . PHE A 1 208 ? -23.499 -8.651 26.092 1.00 96.25 208 PHE A CA 1
ATOM 1709 C C . PHE A 1 208 ? -23.268 -7.200 25.630 1.00 96.25 208 PHE A C 1
ATOM 1711 O O . PHE A 1 208 ? -23.882 -6.254 26.123 1.00 96.25 208 PHE A O 1
ATOM 1718 N N . SER A 1 209 ? -22.330 -7.031 24.695 1.00 97.50 209 SER A N 1
ATOM 1719 C CA . SER A 1 209 ? -21.840 -5.729 24.242 1.00 97.50 209 SER A CA 1
ATOM 1720 C C . SER A 1 209 ? -21.859 -5.632 22.722 1.00 97.50 209 SER A C 1
ATOM 1722 O O . SER A 1 209 ? -21.480 -6.570 22.015 1.00 97.50 209 SER A O 1
ATOM 1724 N N . LYS A 1 210 ? -22.300 -4.486 22.206 1.00 98.44 210 LYS A N 1
ATOM 1725 C CA . LYS A 1 210 ? -22.287 -4.160 20.782 1.00 98.44 210 LYS A CA 1
ATOM 1726 C C . LYS A 1 210 ? -22.066 -2.668 20.615 1.00 98.44 210 LYS A C 1
ATOM 1728 O O . LYS A 1 210 ? -22.897 -1.870 21.037 1.00 98.44 210 LYS A O 1
ATOM 1733 N N . PHE A 1 211 ? -20.991 -2.298 19.942 1.00 98.62 211 PHE A N 1
ATOM 1734 C CA . PHE A 1 211 ? -20.650 -0.908 19.669 1.00 98.62 211 PHE A CA 1
ATOM 1735 C C . PHE A 1 211 ? -19.820 -0.819 18.394 1.00 98.62 211 PHE A C 1
ATOM 1737 O O . PHE A 1 211 ? -19.182 -1.790 17.985 1.00 98.62 211 PHE A O 1
ATOM 1744 N N . GLU A 1 212 ? -19.803 0.348 17.770 1.00 98.25 212 GLU A N 1
ATOM 1745 C CA . GLU A 1 212 ? -18.898 0.648 16.669 1.00 98.25 212 GLU A CA 1
ATOM 1746 C C . GLU A 1 212 ? -18.014 1.849 16.972 1.00 98.25 212 GLU A C 1
ATOM 1748 O O . GLU A 1 212 ? -18.382 2.767 17.706 1.00 98.25 212 GLU A O 1
ATOM 1753 N N . MET A 1 213 ? -16.828 1.830 16.374 1.00 97.88 213 MET A N 1
ATOM 1754 C CA . MET A 1 213 ? -15.883 2.935 16.404 1.00 97.88 213 MET A CA 1
ATOM 1755 C C . MET A 1 213 ? -15.377 3.228 14.999 1.00 97.88 213 MET A C 1
ATOM 1757 O O . MET A 1 213 ? -15.195 2.317 14.187 1.00 97.88 213 MET A O 1
ATOM 1761 N N . THR A 1 214 ? -15.078 4.495 14.747 1.00 98.19 214 THR A N 1
ATOM 1762 C CA . THR A 1 214 ? -14.413 4.945 13.526 1.00 98.19 214 THR A CA 1
ATOM 1763 C C . THR A 1 214 ? -13.119 5.648 13.892 1.00 98.19 214 THR A C 1
ATOM 1765 O O . THR A 1 214 ? -13.128 6.580 14.695 1.00 98.19 214 THR A O 1
ATOM 1768 N N . VAL A 1 215 ? -12.008 5.231 13.286 1.00 97.19 215 VAL A N 1
ATOM 1769 C CA . VAL A 1 215 ? -10.695 5.869 13.456 1.00 97.19 215 VAL A CA 1
ATOM 1770 C C . VAL A 1 215 ? -10.228 6.498 12.154 1.00 97.19 215 VAL A C 1
ATOM 1772 O O . VAL A 1 215 ? -10.353 5.895 11.087 1.00 97.19 215 VAL A O 1
ATOM 1775 N N . ALA A 1 216 ? -9.670 7.703 12.242 1.00 95.69 216 ALA A N 1
ATOM 1776 C CA . ALA A 1 216 ? -8.995 8.337 11.115 1.00 95.69 216 ALA A CA 1
ATOM 1777 C C . ALA A 1 216 ? -7.560 7.820 11.001 1.00 95.69 216 ALA A C 1
ATOM 1779 O O . ALA A 1 216 ? -6.819 7.800 11.984 1.00 95.69 216 ALA A O 1
ATOM 1780 N N . VAL A 1 217 ? -7.171 7.437 9.790 1.00 94.88 217 VAL A N 1
ATOM 1781 C CA . VAL A 1 217 ? -5.830 6.979 9.440 1.00 94.88 217 VAL A CA 1
ATOM 1782 C C . VAL A 1 217 ? -5.148 8.026 8.570 1.00 94.88 217 VAL A C 1
ATOM 1784 O O . VAL A 1 217 ? -5.792 8.693 7.761 1.00 94.88 217 VAL A O 1
ATOM 1787 N N . THR A 1 218 ? -3.835 8.159 8.725 1.00 93.00 218 THR A N 1
ATOM 1788 C CA . THR A 1 218 ? -3.005 9.067 7.928 1.00 93.00 218 THR A CA 1
ATOM 1789 C C . THR A 1 218 ? -1.864 8.302 7.269 1.00 93.00 218 THR A C 1
ATOM 1791 O O . THR A 1 218 ? -1.529 7.180 7.664 1.00 93.00 218 THR A O 1
ATOM 1794 N N . SER A 1 219 ? -1.227 8.916 6.272 1.00 90.88 219 SER A N 1
ATOM 1795 C CA . SER A 1 219 ? -0.050 8.357 5.592 1.00 90.88 219 SER A CA 1
ATOM 1796 C C . SER A 1 219 ? 1.166 8.156 6.508 1.00 90.88 219 SER A C 1
ATOM 1798 O O . SER A 1 219 ? 2.122 7.485 6.125 1.00 90.88 219 SER A O 1
ATOM 1800 N N . ALA A 1 220 ? 1.123 8.678 7.740 1.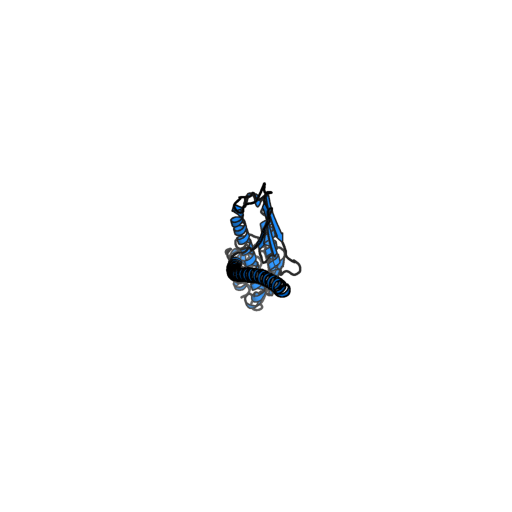00 91.75 220 ALA A N 1
ATOM 1801 C CA . ALA A 1 220 ? 2.134 8.444 8.768 1.00 91.75 220 ALA A CA 1
ATOM 1802 C C . ALA A 1 220 ? 2.035 7.051 9.423 1.00 91.75 220 ALA A C 1
ATOM 1804 O O . ALA A 1 220 ? 2.861 6.717 10.278 1.00 91.75 220 ALA A O 1
ATOM 1805 N N . TYR A 1 221 ? 1.044 6.226 9.063 1.00 93.50 221 TYR A N 1
ATOM 1806 C CA . TYR A 1 221 ? 0.938 4.848 9.547 1.00 93.50 221 TYR A CA 1
ATOM 1807 C C . TYR A 1 221 ? 2.252 4.061 9.317 1.00 93.50 221 TYR A C 1
ATOM 1809 O O . TYR A 1 221 ? 2.873 4.191 8.259 1.00 93.50 221 TYR A O 1
ATOM 1817 N N . PRO A 1 222 ? 2.706 3.224 10.272 1.00 93.88 222 PRO A N 1
ATOM 1818 C CA . PRO A 1 222 ? 2.081 2.889 11.556 1.00 93.88 222 PRO A CA 1
ATOM 1819 C C . PRO A 1 222 ? 2.487 3.789 12.728 1.00 93.88 222 PRO A C 1
ATOM 1821 O O . PRO A 1 222 ? 2.195 3.447 13.868 1.00 93.88 222 PRO A O 1
ATOM 1824 N N . PHE A 1 223 ? 3.208 4.882 12.476 1.00 93.62 223 PHE A N 1
ATOM 1825 C CA . PHE A 1 223 ? 3.786 5.731 13.521 1.00 93.62 223 PHE A CA 1
ATOM 1826 C C . PHE A 1 223 ? 2.893 6.921 13.894 1.00 93.62 223 PHE A C 1
ATOM 1828 O O . PHE A 1 223 ? 3.071 7.510 14.956 1.00 93.62 223 PHE A O 1
ATOM 1835 N N . GLY A 1 224 ? 1.924 7.262 13.041 1.00 89.8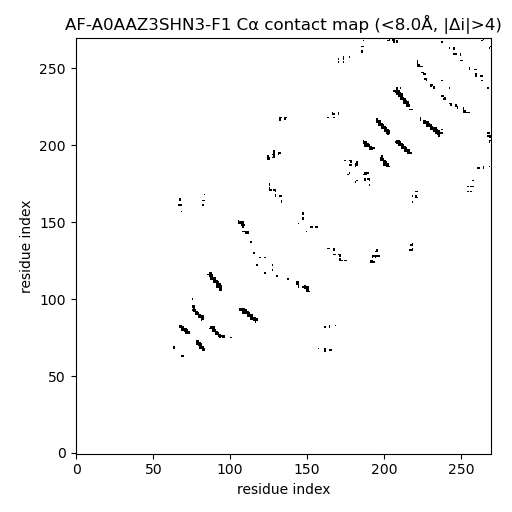8 224 GLY A N 1
ATOM 1836 C CA . GLY A 1 224 ? 0.877 8.229 13.356 1.00 89.88 224 GLY A CA 1
ATOM 1837 C C . GLY A 1 224 ? -0.114 7.685 14.387 1.00 89.88 224 GLY A C 1
ATOM 1838 O O . GLY A 1 224 ? -0.533 6.531 14.302 1.00 89.88 224 GLY A O 1
ATOM 1839 N N . LEU A 1 225 ? -0.504 8.531 15.341 1.00 91.44 225 LEU A N 1
ATOM 1840 C CA . LEU A 1 225 ? -1.525 8.210 16.338 1.00 91.44 225 LEU A CA 1
ATOM 1841 C C . LEU A 1 225 ? -2.915 8.146 15.696 1.00 91.44 225 LEU A C 1
ATOM 1843 O O . LEU A 1 225 ? -3.284 9.011 14.894 1.00 91.44 225 LEU A O 1
ATOM 1847 N N . PHE A 1 226 ? -3.704 7.144 16.085 1.00 92.62 226 PHE A N 1
ATOM 1848 C CA . PHE A 1 226 ? -5.110 7.084 15.704 1.00 92.62 226 PHE A CA 1
ATOM 1849 C C . PHE A 1 226 ? -5.939 8.040 16.553 1.00 92.62 226 PHE A C 1
ATOM 1851 O O . PHE A 1 226 ? -5.743 8.151 17.759 1.00 92.62 226 PHE A O 1
ATOM 1858 N N . HIS A 1 227 ? -6.910 8.679 15.909 1.00 90.38 227 HIS A N 1
ATOM 1859 C CA . HIS A 1 227 ? -7.906 9.509 16.575 1.00 90.38 227 HIS A CA 1
ATOM 1860 C C . HIS A 1 227 ? -9.280 8.885 16.356 1.00 90.38 227 HIS A C 1
ATOM 1862 O O . HIS A 1 227 ? -9.664 8.624 15.208 1.00 90.38 227 HIS A O 1
ATOM 1868 N N . VAL A 1 228 ? -10.009 8.642 17.448 1.00 95.88 228 VAL A N 1
ATOM 1869 C CA . VAL A 1 228 ? -11.386 8.141 17.403 1.00 95.88 228 VAL A CA 1
ATOM 1870 C C . VAL A 1 228 ? -12.288 9.280 16.933 1.00 95.88 228 VAL A C 1
ATOM 1872 O O . VAL A 1 228 ? -12.514 10.259 17.636 1.00 95.88 228 VAL A O 1
ATOM 1875 N N . GLN A 1 229 ? -12.783 9.167 15.705 1.00 95.75 229 GLN A N 1
ATOM 1876 C CA . GLN A 1 229 ? -13.653 10.169 15.086 1.00 95.75 229 GLN A CA 1
ATOM 1877 C C . GLN A 1 229 ? -15.090 10.020 15.568 1.00 95.75 229 GLN A C 1
ATOM 1879 O O . GLN A 1 229 ? -15.742 10.995 15.931 1.00 95.75 229 GLN A O 1
ATOM 1884 N N . ASN A 1 230 ? -15.573 8.780 15.589 1.00 95.38 230 ASN A N 1
ATOM 1885 C CA . ASN A 1 230 ? -16.928 8.461 15.997 1.00 95.38 230 ASN A CA 1
ATOM 1886 C C . ASN A 1 230 ? -16.933 7.224 16.889 1.00 95.38 230 ASN A C 1
ATOM 1888 O O . ASN A 1 230 ? -16.127 6.310 16.701 1.00 95.38 230 ASN A O 1
ATOM 1892 N N . PHE A 1 231 ? -17.868 7.201 17.829 1.00 98.25 231 PHE A N 1
ATOM 1893 C CA . PHE A 1 231 ? -18.155 6.050 18.667 1.00 98.25 231 PHE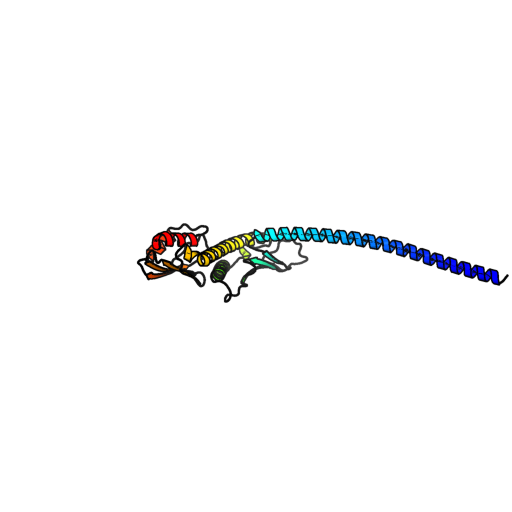 A CA 1
ATOM 1894 C C . PHE A 1 231 ? -19.661 5.972 18.883 1.00 98.25 231 PHE A C 1
ATOM 1896 O O . PHE A 1 231 ? -20.288 6.964 19.257 1.00 98.25 231 PHE A O 1
ATOM 1903 N N . GLN A 1 232 ? -20.229 4.790 18.676 1.00 98.06 232 GLN A N 1
ATOM 1904 C CA . GLN A 1 232 ? -21.638 4.538 18.915 1.00 98.06 232 GLN A CA 1
ATOM 1905 C C . GLN A 1 232 ? -21.805 3.231 19.678 1.00 98.06 232 GLN A C 1
ATOM 1907 O O . GLN A 1 232 ? -21.511 2.150 19.174 1.00 98.06 232 GLN A O 1
ATOM 1912 N N . ASN A 1 233 ? -22.323 3.336 20.898 1.00 97.88 233 ASN A N 1
ATOM 1913 C CA . ASN A 1 233 ? -22.738 2.180 21.673 1.00 97.88 233 ASN A CA 1
ATOM 1914 C C . ASN A 1 233 ? -24.172 1.782 21.290 1.00 97.88 233 ASN A C 1
ATOM 1916 O O . ASN A 1 233 ? -25.056 2.636 21.219 1.00 97.88 233 ASN A O 1
ATOM 1920 N N . HIS A 1 234 ? -24.404 0.494 21.047 1.00 97.69 234 HIS A N 1
ATOM 1921 C CA . HIS A 1 234 ? -25.724 -0.054 20.728 1.00 97.69 234 HIS A CA 1
ATOM 1922 C C . HIS A 1 234 ? -26.273 -0.926 21.859 1.00 97.69 234 HIS A C 1
ATOM 1924 O O . HIS A 1 234 ? -27.478 -0.926 22.094 1.00 97.69 234 HIS A O 1
ATOM 1930 N N . ILE A 1 235 ? -25.408 -1.701 22.521 1.00 96.75 235 ILE A N 1
ATOM 1931 C CA . ILE A 1 235 ? -25.750 -2.619 23.613 1.00 96.75 235 ILE A CA 1
ATOM 1932 C C . ILE A 1 235 ? -24.568 -2.662 24.585 1.00 96.75 235 ILE A C 1
ATOM 1934 O O . ILE A 1 235 ? -23.421 -2.756 24.155 1.00 96.75 235 ILE A O 1
ATOM 1938 N N . GLY A 1 236 ? -24.852 -2.661 25.887 1.00 95.69 236 GLY A N 1
ATOM 1939 C CA . GLY A 1 236 ? -23.838 -2.724 26.939 1.00 95.69 236 GLY A CA 1
ATOM 1940 C C . GLY A 1 236 ? -23.409 -1.339 27.422 1.00 95.69 236 GLY A C 1
ATOM 1941 O O . GLY A 1 236 ? -24.095 -0.348 27.176 1.00 95.69 236 GLY A O 1
ATOM 1942 N N . ASN A 1 237 ? -22.276 -1.275 28.125 1.00 94.38 237 ASN A N 1
ATOM 1943 C CA . ASN A 1 237 ? -21.821 -0.075 28.844 1.00 94.38 237 ASN A CA 1
ATOM 1944 C C . ASN A 1 237 ? -20.497 0.498 28.310 1.00 94.38 237 ASN A C 1
ATOM 1946 O O . ASN A 1 237 ? -19.876 1.311 28.990 1.00 94.38 237 ASN A O 1
ATOM 1950 N N . ALA A 1 238 ? -20.042 0.059 27.132 1.00 96.75 238 ALA A N 1
ATOM 1951 C CA . ALA A 1 238 ? -18.817 0.578 26.536 1.00 96.75 238 ALA A CA 1
ATOM 1952 C C . ALA A 1 238 ? -18.963 2.079 26.243 1.00 96.75 238 ALA A C 1
ATOM 1954 O O . ALA A 1 238 ? -19.965 2.511 25.661 1.00 96.75 238 ALA A O 1
ATOM 1955 N N . THR A 1 239 ? -17.963 2.866 26.631 1.00 97.06 239 THR A N 1
ATOM 1956 C CA . THR A 1 239 ? -17.943 4.315 26.406 1.00 97.06 239 THR A CA 1
ATOM 1957 C C . THR A 1 239 ? -16.853 4.720 25.423 1.00 97.06 239 THR A C 1
ATOM 1959 O O . THR A 1 239 ? -15.877 3.999 25.202 1.00 97.06 239 THR A O 1
ATOM 1962 N N . LYS A 1 240 ? -17.016 5.910 24.836 1.00 97.31 240 LYS A N 1
ATOM 1963 C CA . LYS A 1 240 ? -16.014 6.506 23.951 1.00 97.31 240 LYS A CA 1
ATOM 1964 C C . LYS A 1 240 ? -14.674 6.683 24.674 1.00 97.31 240 LYS A C 1
ATOM 1966 O O . LYS A 1 240 ? -13.657 6.260 24.135 1.00 97.31 240 LYS A O 1
ATOM 1971 N N . ASP A 1 241 ? -14.701 7.209 25.897 1.00 97.44 241 ASP A N 1
ATOM 1972 C CA . ASP A 1 241 ? -13.504 7.471 26.706 1.00 97.44 241 ASP A CA 1
ATOM 1973 C C . ASP A 1 241 ? -12.687 6.192 26.941 1.00 97.44 241 ASP A C 1
ATOM 1975 O O . ASP A 1 241 ? -11.480 6.186 26.736 1.00 97.44 241 ASP A O 1
ATOM 1979 N N . GLN A 1 242 ? -13.343 5.062 27.243 1.00 97.31 242 GLN A N 1
ATOM 1980 C CA . GLN A 1 242 ? -12.655 3.771 27.387 1.00 97.31 242 GLN A CA 1
ATOM 1981 C C . GLN A 1 242 ? -11.932 3.349 26.102 1.00 97.31 242 GLN A C 1
ATOM 1983 O O . GLN A 1 242 ? -10.824 2.815 26.150 1.00 97.31 242 GLN A O 1
ATOM 1988 N N . VAL A 1 243 ? -12.557 3.562 24.941 1.00 97.62 243 VAL A N 1
ATOM 1989 C CA . VAL A 1 243 ? -11.941 3.246 23.648 1.00 97.62 243 VAL A CA 1
ATOM 1990 C C . VAL A 1 243 ? -10.779 4.193 23.353 1.00 97.62 243 VAL A C 1
ATOM 1992 O O . VAL A 1 243 ? -9.738 3.735 22.885 1.00 97.62 243 VAL A O 1
ATOM 1995 N N . GLU A 1 244 ? -10.917 5.487 23.638 1.00 97.44 244 GLU A N 1
ATOM 1996 C CA . GLU A 1 244 ? -9.849 6.480 23.461 1.00 97.44 244 GLU A CA 1
ATOM 1997 C C . GLU A 1 244 ? -8.647 6.210 24.378 1.00 97.44 244 GLU A C 1
ATOM 1999 O O . GLU A 1 244 ? -7.498 6.253 23.921 1.00 97.44 244 GLU A O 1
ATOM 2004 N N . ASP A 1 245 ? -8.894 5.826 25.630 1.00 97.44 245 ASP A N 1
ATOM 2005 C CA . ASP A 1 245 ? -7.867 5.396 26.580 1.00 97.44 245 ASP A CA 1
ATOM 2006 C C . ASP A 1 245 ? -7.119 4.162 26.057 1.00 97.44 245 ASP A C 1
ATOM 2008 O O . ASP A 1 245 ? -5.886 4.113 26.059 1.00 97.44 245 ASP A O 1
ATOM 2012 N N . ILE A 1 246 ? -7.838 3.170 25.519 1.00 97.62 246 ILE A N 1
ATOM 2013 C CA . ILE A 1 246 ? -7.206 1.991 24.916 1.00 97.62 246 ILE A CA 1
ATOM 2014 C C . ILE A 1 246 ? -6.376 2.381 23.689 1.00 97.62 246 ILE A C 1
ATOM 2016 O O . ILE A 1 246 ? -5.222 1.961 23.584 1.00 97.62 246 ILE A O 1
ATOM 2020 N N . VAL A 1 247 ? -6.922 3.184 22.772 1.00 96.56 247 VAL A N 1
ATOM 2021 C CA . VAL A 1 247 ? -6.226 3.621 21.549 1.00 96.56 247 VAL A CA 1
ATOM 2022 C C . VAL A 1 247 ? -4.931 4.36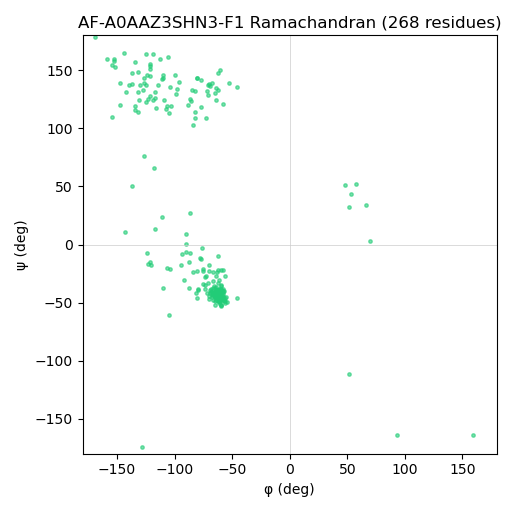6 21.884 1.00 96.56 247 VAL A C 1
ATOM 2024 O O . VAL A 1 247 ? -3.892 4.078 21.284 1.00 96.56 247 VAL A O 1
ATOM 2027 N N . SER A 1 248 ? -4.973 5.271 22.863 1.00 95.31 248 SER A N 1
ATOM 2028 C CA . SER A 1 248 ? -3.812 6.051 23.308 1.00 95.31 248 SER A CA 1
ATOM 2029 C C . SER A 1 248 ? -2.793 5.227 24.107 1.00 95.31 248 SER A C 1
ATOM 2031 O O . SER A 1 248 ? -1.597 5.515 24.049 1.00 95.31 248 SER A O 1
ATOM 2033 N N . SER A 1 249 ? -3.223 4.157 24.788 1.00 96.31 249 SER A N 1
ATOM 2034 C CA . SER A 1 249 ? -2.325 3.258 25.529 1.00 96.31 249 SER A CA 1
ATOM 2035 C C . SER A 1 249 ? -1.420 2.399 24.635 1.00 96.31 249 SER A C 1
ATOM 2037 O O . SER A 1 249 ? -0.376 1.913 25.081 1.00 96.31 249 SER A O 1
ATOM 2039 N N . VAL A 1 250 ? -1.801 2.171 23.373 1.00 96.75 250 VAL A N 1
ATOM 2040 C CA . VAL A 1 250 ? -1.030 1.320 22.460 1.00 96.75 250 VAL A CA 1
ATOM 2041 C C . VAL A 1 250 ? 0.045 2.148 21.762 1.00 96.75 250 VAL A C 1
ATOM 2043 O O . VAL A 1 250 ? -0.240 3.128 21.080 1.00 96.75 250 VAL A O 1
ATOM 2046 N N . THR A 1 251 ? 1.301 1.710 21.867 1.00 95.62 251 THR A N 1
ATOM 2047 C CA . THR A 1 251 ? 2.425 2.370 21.191 1.00 95.62 251 THR A CA 1
ATOM 2048 C C . THR A 1 251 ? 2.389 2.143 19.668 1.00 95.62 251 THR A C 1
ATOM 2050 O O . THR A 1 251 ? 2.347 0.981 19.235 1.00 95.62 251 THR A O 1
ATOM 2053 N N . PRO A 1 252 ? 2.478 3.212 18.849 1.00 96.25 252 PRO A N 1
ATOM 2054 C CA . PRO A 1 252 ? 2.567 3.120 17.391 1.00 96.25 252 PRO A CA 1
ATOM 2055 C C . PRO A 1 252 ? 3.768 2.288 16.927 1.00 96.25 252 PRO A C 1
ATOM 2057 O O . PRO A 1 252 ? 4.918 2.578 17.254 1.00 96.25 252 PRO A O 1
ATOM 2060 N N . ALA A 1 253 ? 3.504 1.222 16.174 1.00 94.88 253 ALA A N 1
ATOM 2061 C CA . ALA A 1 253 ? 4.511 0.311 15.628 1.00 94.88 253 ALA A CA 1
ATOM 2062 C C . ALA A 1 253 ? 3.863 -0.634 14.607 1.00 94.88 253 ALA A C 1
ATOM 2064 O O . ALA A 1 253 ? 2.650 -0.640 14.442 1.00 94.88 253 ALA A O 1
ATOM 2065 N N . LYS A 1 254 ? 4.640 -1.522 13.974 1.00 92.69 254 LYS A N 1
ATOM 2066 C CA . LYS A 1 254 ? 4.083 -2.583 13.115 1.00 92.69 254 LYS A CA 1
ATOM 2067 C C . LYS A 1 254 ? 2.886 -3.281 13.788 1.00 92.69 254 LYS A C 1
ATOM 2069 O O . LYS A 1 254 ? 2.958 -3.640 14.974 1.00 92.69 254 LYS A O 1
ATOM 2074 N N . ASN A 1 255 ? 1.830 -3.504 13.007 1.00 95.00 255 ASN A N 1
ATOM 2075 C CA . ASN A 1 255 ? 0.552 -4.072 13.428 1.00 95.00 255 ASN A CA 1
ATOM 2076 C C . ASN A 1 255 ? -0.250 -3.193 14.404 1.00 95.00 255 ASN A C 1
ATOM 2078 O O . ASN A 1 255 ? -0.868 -3.716 15.335 1.00 95.00 255 ASN A O 1
ATOM 2082 N N . TYR A 1 256 ? -0.170 -1.865 14.264 1.00 97.00 256 TYR A N 1
ATOM 2083 C CA . TYR A 1 256 ? -0.715 -0.926 15.246 1.00 97.00 256 TYR A CA 1
ATOM 2084 C C . TYR A 1 256 ? -2.232 -1.072 15.396 1.00 97.00 256 TYR A C 1
ATOM 2086 O O . TYR A 1 256 ? -2.718 -1.269 16.510 1.00 97.00 256 TYR A O 1
ATOM 2094 N N . LEU A 1 257 ? -2.968 -1.073 14.278 1.00 97.56 257 LEU A N 1
ATOM 2095 C CA . LEU A 1 257 ? -4.425 -1.212 14.302 1.00 97.56 257 LEU A CA 1
ATOM 2096 C C . LEU A 1 257 ? -4.838 -2.561 14.900 1.00 97.56 257 LEU A C 1
ATOM 2098 O O . LEU A 1 257 ? -5.688 -2.616 15.785 1.00 97.56 257 LEU A O 1
ATOM 2102 N N . THR A 1 258 ? -4.173 -3.645 14.491 1.00 97.38 258 THR A N 1
ATOM 2103 C CA . THR A 1 258 ? -4.433 -4.982 15.043 1.00 97.38 258 THR A CA 1
ATOM 2104 C C . THR A 1 258 ? -4.214 -5.033 16.560 1.00 97.38 258 THR A C 1
ATOM 2106 O O . THR A 1 258 ? -4.971 -5.691 17.273 1.00 97.38 258 THR A O 1
ATOM 2109 N N . LYS A 1 259 ? -3.178 -4.361 17.080 1.00 97.69 259 LYS A N 1
ATOM 2110 C CA . LYS A 1 259 ? -2.896 -4.307 18.525 1.00 97.69 259 LYS A CA 1
ATOM 2111 C C . LYS A 1 259 ? -3.986 -3.559 19.289 1.00 97.69 259 LYS A C 1
ATOM 2113 O O . LYS A 1 259 ? -4.394 -4.039 20.341 1.00 97.69 259 LYS A O 1
ATOM 2118 N N . ILE A 1 260 ? -4.475 -2.441 18.755 1.00 97.88 260 ILE A N 1
ATOM 2119 C CA . ILE A 1 260 ? -5.605 -1.701 19.336 1.00 97.88 260 ILE A CA 1
ATOM 2120 C C . ILE A 1 260 ? -6.846 -2.583 19.391 1.00 97.88 260 ILE A C 1
ATOM 2122 O O . ILE A 1 260 ? -7.426 -2.757 20.456 1.00 97.88 260 ILE A O 1
ATOM 2126 N N . VAL A 1 261 ? -7.214 -3.201 18.268 1.00 98.06 261 VAL A N 1
ATOM 2127 C CA . VAL A 1 261 ? -8.400 -4.063 18.184 1.00 98.06 261 VAL A CA 1
ATOM 2128 C C . VAL A 1 261 ? -8.311 -5.233 19.169 1.00 98.06 261 VAL A C 1
ATOM 2130 O O . VAL A 1 261 ? -9.292 -5.551 19.834 1.00 98.06 261 VAL A O 1
ATOM 2133 N N . LYS A 1 262 ? -7.127 -5.840 19.329 1.00 97.88 262 LYS A N 1
ATOM 2134 C CA . LYS A 1 262 ? -6.894 -6.879 20.345 1.00 97.88 262 LYS A CA 1
ATOM 2135 C C . LYS A 1 262 ? -7.107 -6.372 21.767 1.00 97.88 262 LYS A C 1
ATOM 2137 O O . LYS A 1 262 ? -7.788 -7.039 22.534 1.00 97.88 262 LYS A O 1
ATOM 2142 N N . ARG A 1 263 ? -6.566 -5.198 22.105 1.00 97.88 263 ARG A N 1
ATOM 2143 C CA . ARG A 1 263 ? -6.755 -4.594 23.432 1.00 97.88 263 ARG A CA 1
ATOM 2144 C C . ARG A 1 263 ? -8.219 -4.266 23.707 1.00 97.88 263 ARG A C 1
ATOM 2146 O O . ARG A 1 263 ? -8.699 -4.553 24.792 1.00 97.88 263 ARG A O 1
ATOM 2153 N N . ILE A 1 264 ? -8.941 -3.747 22.716 1.00 97.88 264 ILE A N 1
ATOM 2154 C CA . ILE A 1 264 ? -10.387 -3.509 22.816 1.00 97.88 264 ILE A CA 1
ATOM 2155 C C . ILE A 1 264 ? -11.129 -4.812 23.106 1.00 97.88 264 ILE A C 1
ATOM 2157 O O . ILE A 1 264 ? -11.951 -4.854 24.018 1.00 97.88 264 ILE A O 1
ATOM 2161 N N . HIS A 1 265 ? -10.815 -5.881 22.375 1.00 97.50 265 HIS A N 1
ATOM 2162 C CA . HIS A 1 265 ? -11.431 -7.181 22.608 1.00 97.50 265 HIS A CA 1
ATOM 2163 C C . HIS A 1 265 ? -11.135 -7.711 24.021 1.00 97.50 265 HIS A C 1
ATOM 2165 O O . HIS A 1 265 ? -12.059 -8.056 24.751 1.00 97.50 265 HIS A O 1
ATOM 2171 N N . GLU A 1 266 ? -9.870 -7.687 24.446 1.00 96.69 266 GLU A N 1
ATOM 2172 C CA . GLU A 1 266 ? -9.446 -8.124 25.783 1.00 96.69 266 GLU A CA 1
ATOM 2173 C C . GLU A 1 266 ? -10.095 -7.319 26.919 1.00 96.69 266 GLU A C 1
ATOM 2175 O O . GLU A 1 266 ? -10.420 -7.893 27.954 1.00 96.69 266 GLU A O 1
ATOM 2180 N N . SER A 1 267 ? -10.269 -6.006 26.746 1.00 96.06 267 SER A N 1
ATOM 2181 C CA . SER A 1 267 ? -10.747 -5.115 27.809 1.00 96.06 267 SER A CA 1
ATOM 2182 C C . SER A 1 267 ? -12.263 -4.928 27.842 1.00 96.06 267 SER A C 1
ATOM 2184 O O . SER A 1 267 ? -12.800 -4.679 28.917 1.00 96.06 267 SER A O 1
ATOM 2186 N N . LEU A 1 268 ? -12.950 -5.002 26.695 1.00 95.88 268 LEU A N 1
ATOM 2187 C CA . LEU A 1 268 ? -14.367 -4.622 26.577 1.00 95.88 268 LEU A CA 1
ATOM 2188 C C . LEU A 1 268 ? -15.288 -5.755 26.089 1.00 95.88 268 LEU A C 1
ATOM 2190 O O . LEU A 1 268 ? -16.511 -5.618 26.176 1.00 95.88 268 LEU A O 1
ATOM 2194 N N . LEU A 1 269 ? -14.744 -6.846 25.536 1.00 94.94 269 LEU A N 1
ATOM 2195 C CA . LEU A 1 269 ? -15.538 -7.900 24.874 1.00 94.94 269 LEU A CA 1
ATOM 2196 C C . LEU A 1 269 ? -15.346 -9.306 25.462 1.00 94.94 269 LEU A C 1
ATOM 2198 O O . LEU A 1 269 ? -16.192 -10.177 25.225 1.00 94.94 269 LEU A O 1
ATOM 2202 N N . CYS A 1 270 ? -14.275 -9.505 26.232 1.00 88.25 270 CYS A N 1
ATOM 2203 C CA . CYS A 1 270 ? -13.940 -10.744 26.930 1.00 88.25 270 CYS A CA 1
ATOM 2204 C C . CYS A 1 270 ? -14.585 -10.873 28.310 1.00 88.25 270 CYS A C 1
ATOM 2206 O O . CYS A 1 270 ? -14.777 -9.857 29.004 1.00 88.25 270 CYS A O 1
#

Secondary structure (DSSP, 8-state):
-HHHHHHHHHHHHHHHHHHHHHHHHHHHHHHHHHHHHHHHHHHHHHHHHHHHHHHHHHHHHHHHHH-SEEEEEE-SSEEEEEETTTTEEEEEEEPPPSS---TT---BEEEEEEEE---TTTS-HHHHHHHHHHHHHHHH-S-HHHHS-BGGGHHHHHHHHHHHHHHHHHHHHHHHHHHHHHHHHH-EEEEEEETTEEEEEEEETTTTEEEEEEEE--TTTTTSPPEEEEEEEEESS--HHHHHHHHHHSPPSTTHHHHHHHHHIIIII-

Sequence (270 aa):
MVCLVFDMLMLNYVLSGLEKVNKAIAKSERQMCELKLQKINSVDKVDRLRKETLELEKHIAMLDRVNEWKFVQKDDMKTVYSFLYESLLLEVQFEKPNGEVCEQTERNIMDITFQRQMDDEKSQCYSRLVHNLLCQYIGSETTWFKKYPTSRYIPMLLHDVGLVVSRCRLLGEEIHLMKKWGALRLDILDISCVDTQVRILFSSLKSFSKFEMTVAVTSAYPFGLFHVQNFQNHIGNATKDQVEDIVSSVTPAKNYLTKIVKRIHESLLC

Mean predicted aligned error: 8.49 Å

Radius of gyration: 35.88 Å; Cα contacts (8 Å, |Δi|>4): 344; chains: 1; bounding box: 66×58×121 Å

InterPro domains:
  IPR037388 Kinetochore scaffold 1 [PTHR16520] (17-270)
  IPR040850 Knl1, C-terminal RWD domain [PF18210] (22-172)